Protein AF-A0A552EHQ7-F1 (afdb_monomer_lite)

Radius of gyration: 23.55 Å; chains: 1; bounding box: 53×45×60 Å

Foldseek 3Di:
DWDDPVQLLVLLVVLLVVQVPDQDPPDCPVVNVQSLLVSLPDGVVNVVVVPPFDDDDPPDGDDLPQDDRRFKGWDADPVVRDIDIGGSNCCSVCVVVCVVSSVPPPPPPPCPDPVNVVVVVVLVVVLVVCVVVPNDDPNSVVLSVVVVVVVVCLCVVVAPNCLVVVCCVPPADPVRPCVVVSSVLLVVLLVAPLVRDDPPPDPSSSRGD

Sequence (209 aa):
MPLSWNEIKNRAIAFQKEWEGETSEKAESQSFWNDFFHVFGISRRRVASFEQPIKKADNKQGFIDLLWKGTILVEYDLDSGNKWEFELNNFLDNVHLFDFIAGYEKRVYKDEDPVNIQAAELMGKLHDCLKEIGYMGHDLEVYLVRLLFCLFADDTGIFNKGIFWEYIDLHTKEDGSDLAMHIDAIFQVLNTPEEKRLKNLDENLTQFP

pLDDT: mean 71.54, std 20.4, range [30.77, 97.81]

Structure (mmCIF, N/CA/C/O backbone):
data_AF-A0A552EHQ7-F1
#
_entry.id   AF-A0A552EHQ7-F1
#
loop_
_atom_site.group_PDB
_atom_site.id
_atom_site.type_symbol
_atom_site.label_atom_id
_atom_site.label_alt_id
_atom_site.label_comp_id
_atom_site.label_asym_id
_atom_site.label_entity_id
_atom_site.label_seq_id
_atom_site.pdbx_PDB_ins_code
_atom_site.Cartn_x
_atom_site.Cartn_y
_atom_site.Cartn_z
_atom_site.occupancy
_atom_site.B_iso_or_equiv
_atom_site.auth_seq_id
_atom_site.auth_comp_id
_atom_site.auth_asym_id
_atom_site.auth_atom_id
_atom_site.pdbx_PDB_model_num
ATOM 1 N N . MET A 1 1 ? -19.227 8.794 3.667 1.00 43.62 1 MET A N 1
ATOM 2 C CA . MET A 1 1 ? -17.770 8.570 3.669 1.00 43.62 1 MET A CA 1
ATOM 3 C C . MET A 1 1 ? -17.332 8.343 5.104 1.00 43.62 1 MET A C 1
ATOM 5 O O . MET A 1 1 ? -17.930 8.979 5.971 1.00 43.62 1 MET A O 1
ATOM 9 N N . PRO A 1 2 ? -16.394 7.420 5.365 1.00 58.84 2 PRO A N 1
ATOM 10 C CA . PRO A 1 2 ? -15.739 7.337 6.670 1.00 58.84 2 PRO A CA 1
ATOM 11 C C . PRO A 1 2 ? -15.028 8.667 6.973 1.00 58.84 2 PRO A C 1
ATOM 13 O O . PRO A 1 2 ? -14.621 9.365 6.043 1.00 58.84 2 PRO A O 1
ATOM 16 N N . LEU A 1 3 ? -14.954 9.046 8.251 1.00 61.59 3 LEU A N 1
ATOM 17 C CA . LEU A 1 3 ? -14.251 10.262 8.670 1.00 61.59 3 LEU A CA 1
ATOM 18 C C . LEU A 1 3 ? -12.753 10.118 8.416 1.00 61.59 3 LEU A C 1
ATOM 20 O O . LEU A 1 3 ? -12.204 9.040 8.600 1.00 61.59 3 LEU A O 1
ATOM 24 N N . SER A 1 4 ? -12.080 11.201 8.047 1.00 73.06 4 SER A N 1
ATOM 25 C CA . SER A 1 4 ? -10.617 11.221 8.004 1.00 73.06 4 SER A CA 1
ATOM 26 C C . SER A 1 4 ? -10.018 11.158 9.415 1.00 73.06 4 SER A C 1
ATOM 28 O O . SER A 1 4 ? -10.627 11.601 10.393 1.00 73.06 4 SER A O 1
ATOM 30 N N . TRP A 1 5 ? -8.776 10.685 9.532 1.00 70.00 5 TRP A N 1
ATOM 31 C CA . TRP A 1 5 ? -8.077 10.644 10.821 1.00 70.00 5 TRP A CA 1
ATOM 32 C C . TRP A 1 5 ? -7.914 12.029 11.459 1.00 70.00 5 TRP A C 1
ATOM 34 O O . TRP A 1 5 ? -8.056 12.186 12.670 1.00 70.00 5 TRP A O 1
ATOM 44 N N . ASN A 1 6 ? -7.694 13.063 10.643 1.00 70.44 6 ASN A N 1
ATOM 45 C CA . ASN A 1 6 ? -7.639 14.443 11.122 1.00 70.44 6 ASN A CA 1
ATOM 46 C C . ASN A 1 6 ? -8.982 14.895 11.717 1.00 70.44 6 ASN A C 1
ATOM 48 O O . ASN A 1 6 ? -9.000 15.594 12.729 1.00 70.44 6 ASN A O 1
ATOM 52 N N . GLU A 1 7 ? -10.109 14.473 11.140 1.00 75.06 7 GLU A N 1
ATOM 53 C CA . GLU A 1 7 ? -11.433 14.744 11.707 1.00 75.06 7 GLU A CA 1
ATOM 54 C C . GLU A 1 7 ? -11.665 13.974 13.008 1.00 75.06 7 GLU A C 1
ATOM 56 O O . GLU A 1 7 ? -12.150 14.574 13.966 1.00 75.06 7 GLU A O 1
ATOM 61 N N . ILE A 1 8 ? -11.283 12.694 13.078 1.00 76.00 8 ILE A N 1
ATOM 62 C CA . ILE A 1 8 ? -11.375 11.883 14.305 1.00 76.00 8 ILE A CA 1
ATOM 63 C C . ILE A 1 8 ? -10.536 12.517 15.414 1.00 76.00 8 ILE A C 1
ATOM 65 O O . ILE A 1 8 ? -11.045 12.756 16.505 1.00 76.00 8 ILE A O 1
ATOM 69 N N . LYS A 1 9 ? -9.288 12.896 15.121 1.00 77.06 9 LYS A N 1
ATOM 70 C CA . LYS A 1 9 ? -8.390 13.561 16.070 1.00 77.06 9 LYS A CA 1
ATOM 71 C C . LYS A 1 9 ? -8.970 14.880 16.579 1.00 77.06 9 LYS A C 1
ATOM 73 O O . LYS A 1 9 ? -8.983 15.126 17.782 1.00 77.06 9 LYS A O 1
ATOM 78 N N . ASN A 1 10 ? -9.493 15.719 15.685 1.00 80.25 10 ASN A N 1
ATOM 79 C CA . ASN A 1 10 ? -10.109 16.990 16.070 1.00 80.25 10 ASN A CA 1
ATOM 80 C C . ASN A 1 10 ? -11.347 16.786 16.953 1.00 80.25 10 ASN A C 1
ATOM 82 O O . ASN A 1 10 ? -11.535 17.513 17.930 1.00 80.25 10 ASN A O 1
ATOM 86 N N . ARG A 1 11 ? -12.173 15.779 16.649 1.00 87.06 11 ARG A N 1
ATOM 87 C CA . ARG A 1 11 ? -13.339 15.431 17.470 1.00 87.06 11 ARG A CA 1
ATOM 88 C C . ARG A 1 11 ? -12.934 14.824 18.812 1.00 87.06 11 ARG A C 1
ATOM 90 O O . ARG A 1 11 ? -13.554 15.157 19.812 1.00 87.06 11 ARG A O 1
ATOM 97 N N . ALA A 1 12 ? -11.885 14.005 18.853 1.00 81.94 12 ALA A N 1
ATOM 98 C CA . ALA A 1 12 ? -11.348 13.426 20.082 1.00 81.94 12 ALA A CA 1
ATOM 99 C C . ALA A 1 12 ? -10.793 14.505 21.021 1.00 81.94 12 ALA A C 1
ATOM 101 O O . ALA A 1 12 ? -11.051 14.455 22.218 1.00 81.94 12 ALA A O 1
ATOM 102 N N . ILE A 1 13 ? -10.114 15.527 20.482 1.00 83.19 13 ILE A N 1
ATOM 103 C CA . ILE A 1 13 ? -9.669 16.697 21.257 1.00 83.19 13 ILE A CA 1
ATOM 104 C C . ILE A 1 13 ? -10.867 17.447 21.848 1.00 83.19 13 ILE A C 1
ATOM 106 O O . ILE A 1 13 ? -10.827 17.843 23.011 1.00 83.19 13 ILE A O 1
ATOM 110 N N . ALA A 1 14 ? -11.917 17.672 21.053 1.00 86.25 14 ALA A N 1
ATOM 111 C CA . ALA A 1 14 ? -13.121 18.355 21.522 1.00 86.25 14 ALA A CA 1
ATOM 112 C C . ALA A 1 14 ? -13.832 17.549 22.619 1.00 86.25 14 ALA A C 1
ATOM 114 O O . ALA A 1 14 ? -14.173 18.105 23.655 1.00 86.25 14 ALA A O 1
ATOM 115 N N . PHE A 1 15 ? -13.971 16.238 22.414 1.00 85.06 15 PHE A N 1
ATOM 116 C CA . PHE A 1 15 ? -14.524 15.308 23.391 1.00 85.06 15 PHE A CA 1
ATOM 117 C C . PHE A 1 15 ? -13.718 15.316 24.694 1.00 85.06 15 PHE A C 1
ATOM 119 O O . PHE A 1 15 ? -14.271 15.560 25.757 1.00 85.06 15 PHE A O 1
ATOM 126 N N . GLN A 1 16 ? -12.399 15.133 24.627 1.00 80.94 16 GLN A N 1
ATOM 127 C CA . GLN A 1 16 ? -11.556 15.121 25.820 1.00 80.94 16 GLN A CA 1
ATOM 128 C C . GLN A 1 16 ? -11.695 16.418 26.627 1.00 80.94 16 GLN A C 1
ATOM 130 O O . GLN A 1 16 ? -11.874 16.351 27.834 1.00 80.94 16 GLN A O 1
ATOM 135 N N . LYS A 1 17 ? -11.685 17.585 25.970 1.00 82.81 17 LYS A N 1
ATOM 136 C CA . LYS A 1 17 ? -11.842 18.884 26.645 1.00 82.81 17 LYS A CA 1
ATOM 137 C C . LYS A 1 17 ? -13.202 19.070 27.309 1.00 82.81 17 LYS A C 1
ATOM 139 O O . LYS A 1 17 ? -13.265 19.679 28.370 1.00 82.81 17 LYS A O 1
ATOM 144 N N . GLU A 1 18 ? -14.269 18.593 26.673 1.00 82.06 18 GLU A N 1
ATOM 145 C CA . GLU A 1 18 ? -15.624 18.685 27.225 1.00 82.06 18 GLU A CA 1
ATOM 146 C C . GLU A 1 18 ? -15.749 17.861 28.515 1.00 82.06 18 GLU A C 1
ATOM 148 O O . GLU A 1 18 ? -16.381 18.293 29.474 1.00 82.06 18 GLU A O 1
ATOM 153 N N . TRP A 1 19 ? -15.089 16.700 28.562 1.00 76.19 19 TRP A N 1
ATOM 154 C CA . TRP A 1 19 ? -15.267 15.714 29.629 1.00 76.19 19 TRP A CA 1
ATOM 155 C C . TRP A 1 19 ? -14.113 15.658 30.657 1.00 76.19 19 TRP A C 1
ATOM 157 O O . TRP A 1 19 ? -14.246 14.972 31.667 1.00 76.19 19 TRP A O 1
ATOM 167 N N . GLU A 1 20 ? -13.009 16.394 30.462 1.00 72.56 20 GLU A N 1
ATOM 168 C CA . GLU A 1 20 ? -11.798 16.407 31.320 1.00 72.56 20 GLU A CA 1
ATOM 169 C C . GLU A 1 20 ? -12.071 16.774 32.796 1.00 72.56 20 GLU A C 1
ATOM 171 O O . GLU A 1 20 ? -11.343 16.340 33.688 1.00 72.56 20 GLU A O 1
ATOM 176 N N . GLY A 1 21 ? -13.125 17.548 33.074 1.00 63.59 21 GLY A N 1
ATOM 177 C CA . GLY A 1 21 ? -13.500 17.982 34.428 1.00 63.59 21 GLY A CA 1
ATOM 178 C C . GLY A 1 21 ? -14.759 17.326 35.006 1.00 63.59 21 GLY A C 1
ATOM 179 O O . GLY A 1 21 ? -15.187 17.707 36.098 1.00 63.59 21 GLY A O 1
ATOM 180 N N . GLU A 1 22 ? -15.385 16.394 34.285 1.00 64.25 22 GLU A N 1
ATOM 181 C CA . GLU A 1 22 ? -16.668 15.814 34.684 1.00 64.25 22 GLU A CA 1
ATOM 182 C C . GLU A 1 22 ? -16.481 14.704 35.731 1.00 64.25 22 GLU A C 1
ATOM 184 O O . GLU A 1 22 ? -15.605 13.851 35.619 1.00 64.25 22 GLU A O 1
ATOM 189 N N . THR A 1 23 ? -17.317 14.705 36.772 1.00 57.34 23 THR A N 1
ATOM 190 C CA . THR A 1 23 ? -17.210 13.776 37.917 1.00 57.34 23 THR A CA 1
ATOM 191 C C . THR A 1 23 ? -18.524 13.050 38.232 1.00 57.34 23 THR A C 1
ATOM 193 O O . THR A 1 23 ? -18.576 12.221 39.143 1.00 57.34 23 THR A O 1
ATOM 196 N N . SER A 1 24 ? -19.603 13.337 37.496 1.00 53.44 24 SER A N 1
ATOM 197 C CA . SER A 1 24 ? -20.950 12.824 37.757 1.00 53.44 24 SER A CA 1
ATOM 198 C C . SER A 1 24 ? -21.229 11.475 37.080 1.00 53.44 24 SER A C 1
ATOM 200 O O . SER A 1 24 ? -21.338 11.370 35.862 1.00 53.44 24 SER A O 1
ATOM 202 N N . GLU A 1 25 ? -21.450 10.426 37.881 1.00 48.66 25 GLU A N 1
ATOM 203 C CA . GLU A 1 25 ? -21.666 9.043 37.413 1.00 48.66 25 GLU A CA 1
ATOM 204 C C . GLU A 1 25 ? -23.037 8.760 36.749 1.00 48.66 25 GLU A C 1
ATOM 206 O O . GLU A 1 25 ? -23.237 7.655 36.244 1.00 48.66 25 GLU A O 1
ATOM 211 N N . LYS A 1 26 ? -24.026 9.675 36.762 1.00 45.22 26 LYS A N 1
ATOM 212 C CA . LYS A 1 26 ? -25.418 9.298 36.397 1.00 45.22 26 LYS A CA 1
ATOM 213 C C . L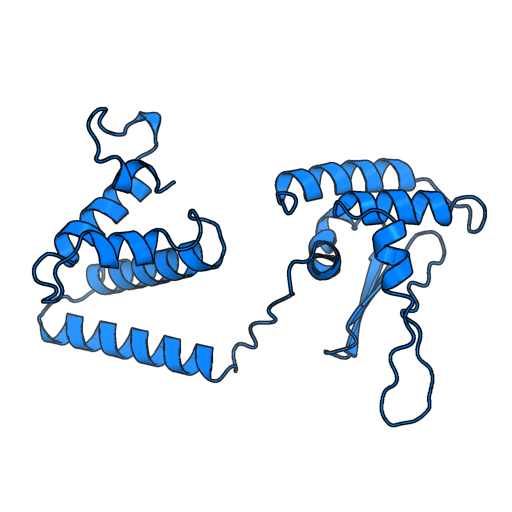YS A 1 26 ? -26.201 10.205 35.452 1.00 45.22 26 LYS A C 1
ATOM 215 O O . LYS A 1 26 ? -27.076 9.684 34.764 1.00 45.22 26 LYS A O 1
ATOM 220 N N . ALA A 1 27 ? -25.951 11.511 35.405 1.00 38.88 27 ALA A N 1
ATOM 221 C CA . ALA A 1 27 ? -26.837 12.422 34.666 1.00 38.88 27 ALA A CA 1
ATOM 222 C C . ALA A 1 27 ? -26.529 12.487 33.160 1.00 38.88 27 ALA A C 1
ATOM 224 O O . ALA A 1 27 ? -27.443 12.624 32.353 1.00 38.88 27 ALA A O 1
ATOM 225 N N . GLU A 1 28 ? -25.267 12.291 32.782 1.00 51.78 28 GLU A N 1
ATOM 226 C CA . GLU A 1 28 ? -24.775 12.630 31.444 1.00 51.78 28 GLU A CA 1
ATOM 227 C C . GLU A 1 28 ? -24.300 11.424 30.623 1.00 51.78 28 GLU A C 1
ATOM 229 O O . GLU A 1 28 ? -23.786 11.583 29.522 1.00 51.78 28 GLU A O 1
ATOM 234 N N . SER A 1 29 ? -24.524 10.194 31.104 1.00 57.06 29 SER A N 1
ATOM 235 C CA . SER A 1 29 ? -24.090 8.971 30.402 1.00 57.06 29 SER A CA 1
ATOM 236 C C . SER A 1 29 ? -24.587 8.920 28.956 1.00 57.06 29 SER A C 1
ATOM 238 O O . SER A 1 29 ? -23.875 8.486 28.058 1.00 57.06 29 SER A O 1
ATOM 240 N N . GLN A 1 30 ? -25.799 9.411 28.701 1.00 57.09 30 GLN A N 1
ATOM 241 C CA . GLN A 1 30 ? -26.368 9.423 27.363 1.00 57.09 30 GLN A CA 1
ATOM 242 C C . GLN A 1 30 ? -25.704 10.457 26.442 1.00 57.09 30 GLN A C 1
ATOM 244 O O . GLN A 1 30 ? -25.477 10.149 25.273 1.00 57.09 30 GLN A O 1
ATOM 249 N N . SER A 1 31 ? -25.403 11.648 26.961 1.00 69.69 31 SER A N 1
ATOM 250 C CA . SER A 1 31 ? -24.700 12.724 26.254 1.00 69.69 31 SER A CA 1
ATOM 251 C C . SER A 1 31 ? -23.254 12.322 25.976 1.00 69.69 31 SER A C 1
ATOM 253 O O . SER A 1 31 ? -22.830 12.353 24.828 1.00 69.69 31 SER A O 1
ATOM 255 N N . PHE A 1 32 ? -22.568 11.777 26.982 1.00 69.44 32 PHE A N 1
ATOM 256 C CA . PHE A 1 32 ? -21.224 11.217 26.861 1.00 69.44 32 PHE A CA 1
ATOM 257 C C . PHE A 1 32 ? -21.140 10.191 25.739 1.00 69.44 32 PHE A C 1
ATOM 259 O O . PHE A 1 32 ? -20.306 10.313 24.849 1.00 69.44 32 PHE A O 1
ATOM 266 N N . TRP A 1 33 ? -22.037 9.199 25.734 1.00 63.50 33 TRP A N 1
ATOM 267 C CA . TRP A 1 33 ? -22.042 8.187 24.681 1.00 63.50 33 TRP A CA 1
ATOM 268 C C . TRP A 1 33 ? -22.350 8.793 23.313 1.00 63.50 33 TRP A C 1
ATOM 270 O O . TRP A 1 33 ? -21.726 8.405 22.330 1.00 63.50 33 TRP A O 1
ATOM 280 N N . ASN A 1 34 ? -23.272 9.757 23.225 1.00 70.50 34 ASN A N 1
ATOM 281 C CA . ASN A 1 34 ? -23.528 10.456 21.965 1.00 70.50 34 ASN A CA 1
ATOM 282 C C . ASN A 1 34 ? -22.264 11.145 21.443 1.00 70.50 34 ASN A C 1
ATOM 284 O O . ASN A 1 34 ? -21.935 10.976 20.270 1.00 70.50 34 ASN A O 1
ATOM 288 N N . ASP A 1 35 ? -21.557 11.870 22.305 1.00 74.62 35 ASP A N 1
ATOM 289 C CA . ASP A 1 35 ? -20.377 12.646 21.935 1.00 74.62 35 ASP A CA 1
ATOM 290 C C . ASP A 1 35 ? -19.180 11.743 21.634 1.00 74.62 35 ASP A C 1
ATOM 292 O O . ASP A 1 35 ? -18.469 11.965 20.655 1.00 74.62 35 ASP A O 1
ATOM 296 N N . PHE A 1 36 ? -19.023 10.660 22.394 1.00 77.62 36 PHE A N 1
ATOM 297 C CA . PHE A 1 36 ? -18.026 9.625 22.151 1.00 77.62 36 PHE A CA 1
ATOM 298 C C . PHE A 1 36 ? -18.232 8.967 20.784 1.00 77.62 36 PHE A C 1
ATOM 300 O O . PHE A 1 36 ? -17.323 8.935 19.962 1.00 77.62 36 PHE A O 1
ATOM 307 N N . PHE A 1 37 ? -19.443 8.496 20.470 1.00 72.50 37 PHE A N 1
ATOM 308 C CA . PHE A 1 37 ? -19.719 7.914 19.151 1.00 72.50 37 PHE A CA 1
ATOM 309 C C . PHE A 1 37 ? -19.659 8.953 18.029 1.00 72.50 37 PHE A C 1
ATOM 311 O O . PHE A 1 37 ? -19.301 8.627 16.892 1.00 72.50 37 PHE A O 1
ATOM 318 N N . HIS A 1 38 ? -19.941 10.218 18.344 1.00 79.81 38 HIS A N 1
ATOM 319 C CA . HIS A 1 38 ? -19.772 11.321 17.414 1.00 79.81 38 HIS A CA 1
ATOM 320 C C . HIS A 1 38 ? -18.299 11.544 17.033 1.00 79.81 38 HIS A C 1
ATOM 322 O O . HIS A 1 38 ? -18.052 11.927 15.882 1.00 79.81 38 HIS A O 1
ATOM 328 N N . VAL A 1 39 ? -17.327 11.222 17.904 1.00 80.38 39 VAL A N 1
ATOM 329 C CA . VAL A 1 39 ? -15.889 11.198 17.549 1.00 80.38 39 VAL A CA 1
ATOM 330 C C . VAL A 1 39 ? -15.649 10.349 16.304 1.00 80.38 39 VAL A C 1
ATOM 332 O O . VAL A 1 39 ? -14.964 10.782 15.381 1.00 80.38 39 VAL A O 1
ATOM 335 N N . PHE A 1 40 ? -16.315 9.200 16.230 1.00 76.38 40 PHE A N 1
ATOM 336 C CA . PHE A 1 40 ? -16.186 8.225 15.147 1.00 76.38 40 PHE A CA 1
ATOM 337 C C . PHE A 1 40 ? -17.227 8.403 14.029 1.00 76.38 40 PHE A C 1
ATOM 339 O O . PHE A 1 40 ? -17.306 7.592 13.109 1.00 76.38 40 PHE A O 1
ATOM 346 N N . GLY A 1 41 ? -18.043 9.462 14.079 1.00 71.50 41 GLY A N 1
ATOM 347 C CA . GLY A 1 41 ? -19.047 9.750 13.048 1.00 71.50 41 GLY A CA 1
ATOM 348 C C . GLY A 1 41 ? -20.267 8.831 13.092 1.00 71.50 41 GLY A C 1
ATOM 349 O O . GLY A 1 41 ? -20.971 8.679 12.091 1.00 71.50 41 GLY A O 1
ATOM 350 N N . ILE A 1 42 ? -20.536 8.218 14.244 1.00 66.62 42 ILE A N 1
ATOM 351 C CA . ILE A 1 42 ? -21.627 7.264 14.423 1.00 66.62 42 ILE A CA 1
ATOM 352 C C . ILE A 1 42 ? -22.743 7.914 15.222 1.00 66.62 42 ILE A C 1
ATOM 354 O O . ILE A 1 42 ? -22.540 8.469 16.296 1.00 66.62 42 ILE A O 1
ATOM 358 N N . SER A 1 43 ? -23.968 7.804 14.708 1.00 59.31 43 SER A N 1
ATOM 359 C CA . SER A 1 43 ? -25.150 8.177 15.484 1.00 59.31 43 SER A CA 1
ATOM 360 C C . SER A 1 43 ? -25.525 7.064 16.461 1.00 59.31 43 SER A C 1
ATOM 362 O O . SER A 1 43 ? -25.516 5.883 16.104 1.00 59.31 43 SER A O 1
ATOM 364 N N . ARG A 1 44 ? -25.982 7.428 17.662 1.00 53.62 44 ARG A N 1
ATOM 365 C CA . ARG A 1 44 ? -26.446 6.472 18.680 1.00 53.62 44 ARG A CA 1
ATOM 366 C C . ARG A 1 44 ? -27.538 5.509 18.192 1.00 53.62 44 ARG A C 1
ATOM 368 O O . ARG A 1 44 ? -27.614 4.382 18.667 1.00 53.62 44 ARG A O 1
ATOM 375 N N . ARG A 1 45 ? -28.349 5.891 17.196 1.00 49.97 45 ARG A N 1
ATOM 376 C CA . ARG A 1 45 ? -29.343 4.988 16.579 1.00 49.97 45 ARG A CA 1
ATOM 377 C C . ARG A 1 45 ? -28.705 3.800 15.851 1.00 49.97 45 ARG A C 1
ATOM 379 O O . ARG A 1 45 ? -29.305 2.736 15.823 1.00 49.97 45 ARG A O 1
ATOM 386 N N . ARG A 1 46 ? -27.500 3.976 15.293 1.00 44.84 46 ARG A N 1
ATOM 387 C CA . ARG A 1 46 ? -26.700 2.898 14.685 1.00 44.84 46 ARG A CA 1
ATOM 388 C C . ARG A 1 46 ? -26.005 2.044 15.757 1.00 44.84 46 ARG A C 1
ATOM 390 O O . ARG A 1 46 ? -25.803 0.860 15.528 1.00 44.84 46 ARG A O 1
ATOM 397 N N . VAL A 1 47 ? -25.718 2.611 16.932 1.00 42.25 47 VAL A N 1
ATOM 398 C CA . VAL A 1 47 ? -25.171 1.887 18.098 1.00 42.25 47 VAL A CA 1
ATOM 399 C C . VAL A 1 47 ? -26.217 0.993 18.763 1.00 42.25 47 VAL A C 1
ATOM 401 O O . VAL A 1 47 ? -25.934 -0.162 19.050 1.00 42.25 47 VAL A O 1
ATOM 404 N N . ALA A 1 48 ? -27.455 1.473 18.910 1.00 37.69 48 ALA A N 1
ATOM 405 C CA . ALA A 1 48 ? -28.560 0.690 19.472 1.00 37.69 48 ALA A CA 1
ATOM 406 C C . ALA A 1 48 ? -28.870 -0.594 18.669 1.00 37.69 48 ALA A C 1
ATOM 408 O O . ALA A 1 48 ? -29.388 -1.558 19.218 1.00 37.69 48 ALA A O 1
ATOM 409 N N . SER A 1 49 ? -28.525 -0.647 17.376 1.00 33.44 49 SER A N 1
ATOM 410 C CA . SER A 1 49 ? -28.613 -1.875 16.567 1.00 33.44 49 SER A CA 1
ATOM 411 C C . SER A 1 49 ? -27.499 -2.901 16.837 1.00 33.44 49 SER A C 1
ATOM 413 O O . SER A 1 49 ? -27.677 -4.062 16.474 1.00 33.44 49 SER A O 1
ATOM 415 N N . PHE A 1 50 ? -26.393 -2.512 17.485 1.00 34.94 50 PHE A N 1
ATOM 416 C CA . PHE A 1 50 ? -25.358 -3.436 17.976 1.00 34.94 50 PHE A CA 1
ATOM 417 C C . PHE A 1 50 ? -25.705 -4.042 19.346 1.00 34.94 50 PHE A C 1
ATOM 419 O O . PHE A 1 50 ? -25.086 -5.024 19.742 1.00 34.94 50 PHE A O 1
ATOM 426 N N . GLU A 1 51 ? -26.756 -3.561 20.024 1.00 33.72 51 GLU A N 1
ATOM 427 C CA . GLU A 1 51 ? -27.368 -4.219 21.195 1.00 33.72 51 GLU A CA 1
ATOM 428 C C . GLU A 1 51 ? -28.202 -5.463 20.795 1.00 33.72 51 GLU A C 1
ATOM 430 O O . GLU A 1 51 ? -29.196 -5.815 21.431 1.00 33.72 51 GLU A O 1
ATOM 435 N N . GLN A 1 52 ? -27.831 -6.142 19.705 1.00 30.84 52 GLN A N 1
ATOM 436 C CA . GLN A 1 52 ? -28.399 -7.433 19.328 1.00 30.84 52 GLN A CA 1
ATOM 437 C C . GLN A 1 52 ? -27.682 -8.538 20.120 1.00 30.84 52 GLN A C 1
ATOM 439 O O . GLN A 1 52 ? -26.455 -8.633 20.065 1.00 30.84 52 GLN A O 1
ATOM 444 N N . PRO A 1 53 ? -28.413 -9.404 20.843 1.00 31.97 53 PRO A N 1
ATOM 445 C CA . PRO A 1 53 ? -27.807 -10.472 21.624 1.00 31.97 53 PRO A CA 1
ATOM 446 C C . PRO A 1 53 ? -27.120 -11.479 20.694 1.00 31.97 53 PRO A C 1
ATOM 448 O O . PRO A 1 53 ? -27.775 -12.260 20.001 1.00 31.97 53 PRO A O 1
ATOM 451 N N . ILE A 1 54 ? -25.787 -11.487 20.693 1.00 33.44 54 ILE A N 1
ATOM 452 C CA . ILE A 1 54 ? -24.995 -12.476 19.962 1.00 33.44 54 ILE A CA 1
ATOM 453 C C . ILE A 1 54 ? -25.117 -13.811 20.707 1.00 33.44 54 ILE A C 1
ATOM 455 O O . ILE A 1 54 ? -24.561 -13.997 21.789 1.00 33.44 54 ILE A O 1
ATOM 459 N N . LYS A 1 55 ? -25.852 -14.772 20.138 1.00 33.50 55 LYS A N 1
ATOM 460 C CA . LYS A 1 55 ? -25.850 -16.157 20.629 1.00 33.50 55 LYS A CA 1
ATOM 461 C C . LYS A 1 55 ? -24.533 -16.832 20.233 1.00 33.50 55 LYS A C 1
ATOM 463 O O . LYS A 1 55 ? -24.337 -17.140 19.061 1.00 33.50 55 LYS A O 1
ATOM 468 N N . LYS A 1 56 ? -23.661 -17.113 21.207 1.00 38.38 56 LYS A N 1
ATOM 469 C CA . LYS A 1 56 ? -22.535 -18.058 21.069 1.00 38.38 56 LYS A CA 1
ATOM 470 C C . LYS A 1 56 ? -22.762 -19.313 21.925 1.00 38.38 56 LYS A C 1
ATOM 472 O O . LYS A 1 56 ? -23.564 -19.326 22.857 1.00 38.38 56 LYS A O 1
ATOM 477 N N . ALA A 1 57 ? -22.068 -20.380 21.541 1.00 40.09 57 ALA A N 1
ATOM 478 C CA . ALA A 1 57 ? -22.387 -21.790 21.768 1.00 40.09 57 ALA A CA 1
ATOM 479 C C . ALA A 1 57 ? -22.284 -22.345 23.211 1.00 40.09 57 ALA A C 1
ATOM 481 O O . ALA A 1 57 ? -22.415 -23.553 23.374 1.00 40.09 57 ALA A O 1
ATOM 482 N N . ASP A 1 58 ? -22.101 -21.519 24.248 1.00 39.62 58 ASP A N 1
ATOM 483 C CA . ASP A 1 58 ? -21.950 -21.987 25.647 1.00 39.62 58 ASP A CA 1
ATOM 484 C C . ASP A 1 58 ? -22.939 -21.344 26.644 1.00 39.62 58 ASP A C 1
ATOM 486 O O . ASP A 1 58 ? -22.732 -21.327 27.852 1.00 39.62 58 ASP A O 1
ATOM 490 N N . ASN A 1 59 ? -24.053 -20.794 26.154 1.00 40.72 59 ASN A N 1
ATOM 491 C CA . ASN A 1 59 ? -25.206 -20.374 26.970 1.00 40.72 59 ASN A CA 1
ATOM 492 C C . ASN A 1 59 ? -24.919 -19.414 28.156 1.00 40.72 59 ASN A C 1
ATOM 494 O O . ASN A 1 59 ? -25.784 -19.216 29.010 1.00 40.72 59 ASN A O 1
ATOM 498 N N . LYS A 1 60 ? -23.742 -18.778 28.206 1.00 35.22 60 LYS A N 1
ATOM 499 C CA . LYS A 1 60 ? -23.417 -17.678 29.118 1.00 35.22 60 LYS A CA 1
ATOM 500 C C . LYS A 1 60 ? -23.512 -16.365 28.354 1.00 35.22 60 LYS A C 1
ATOM 502 O O . LYS A 1 60 ? -22.852 -16.173 27.337 1.00 35.22 60 LYS A O 1
ATOM 507 N N . GLN A 1 61 ? -24.392 -15.493 28.834 1.00 30.77 61 GLN A N 1
ATOM 508 C CA . GLN A 1 61 ? -24.598 -14.154 28.293 1.00 30.77 61 GLN A CA 1
ATOM 509 C C . GLN A 1 61 ? -23.399 -13.275 28.661 1.00 30.77 61 GLN A C 1
ATOM 511 O O . GLN A 1 61 ? -23.029 -13.209 29.831 1.00 30.77 61 GLN A O 1
ATOM 516 N N . GLY A 1 62 ? -22.807 -12.616 27.669 1.00 31.97 62 GLY A N 1
ATOM 517 C CA . GLY A 1 62 ? -21.833 -11.547 27.869 1.00 31.97 62 GLY A CA 1
ATOM 518 C C . GLY A 1 62 ? -22.355 -10.264 27.234 1.00 31.97 62 GLY A C 1
ATOM 519 O O . GLY A 1 62 ? -22.892 -10.302 26.127 1.00 31.97 62 GLY A O 1
ATOM 520 N N . PHE A 1 63 ? -22.218 -9.152 27.950 1.00 35.56 63 PHE A N 1
ATOM 521 C CA . PHE A 1 63 ? -22.414 -7.803 27.426 1.00 35.56 63 PHE A CA 1
ATOM 522 C C . PHE A 1 63 ? -21.062 -7.253 26.949 1.00 35.56 63 PHE A C 1
ATOM 524 O O . PHE A 1 63 ? -20.015 -7.679 27.439 1.00 35.56 63 PHE A O 1
ATOM 531 N N . ILE A 1 64 ? -21.076 -6.286 26.028 1.00 36.31 64 ILE A N 1
ATOM 532 C CA . ILE A 1 64 ? -19.960 -5.341 25.910 1.00 36.31 64 ILE A CA 1
ATOM 533 C C . ILE A 1 64 ? -20.070 -4.439 27.145 1.00 36.31 64 ILE A C 1
ATOM 535 O O . ILE A 1 64 ? -20.841 -3.481 27.150 1.00 36.31 64 ILE A O 1
ATOM 539 N N . ASP A 1 65 ? -19.376 -4.801 28.222 1.00 35.97 65 ASP A N 1
ATOM 540 C CA . ASP A 1 65 ? -19.296 -3.980 29.431 1.00 35.97 65 ASP A CA 1
ATOM 541 C C . ASP A 1 65 ? -18.304 -2.835 29.183 1.00 35.97 65 ASP A C 1
ATOM 543 O O . ASP A 1 65 ? -17.124 -2.905 29.521 1.00 35.97 65 ASP A O 1
ATOM 547 N N . LEU A 1 66 ? -18.789 -1.751 28.578 1.00 41.88 66 LEU A N 1
ATOM 548 C CA . LEU A 1 66 ? -18.129 -0.449 28.654 1.00 41.88 66 LEU A CA 1
ATOM 549 C C . LEU A 1 66 ? -18.429 0.146 30.041 1.00 41.88 66 LEU A C 1
ATOM 551 O O . LEU A 1 66 ? -19.348 0.947 30.211 1.00 41.88 66 LEU A O 1
ATOM 555 N N . LEU A 1 67 ? -17.707 -0.320 31.061 1.00 35.81 67 LEU A N 1
ATOM 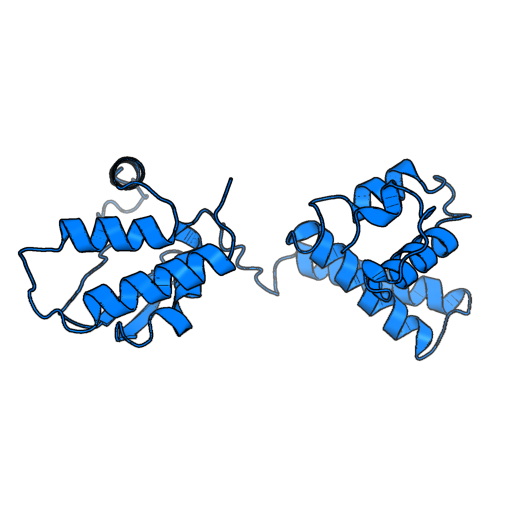556 C CA . LEU A 1 67 ? -17.895 0.110 32.447 1.00 35.81 67 LEU A CA 1
ATOM 557 C C . LEU A 1 67 ? -17.007 1.329 32.753 1.00 35.81 67 LEU A C 1
ATOM 559 O O . LEU A 1 67 ? -15.796 1.270 32.553 1.00 35.81 67 LEU A O 1
ATOM 563 N N . TRP A 1 68 ? -17.589 2.413 33.286 1.00 47.44 68 TRP A N 1
ATOM 564 C CA . TRP A 1 68 ? -16.844 3.589 33.768 1.00 47.44 68 TRP A CA 1
ATOM 565 C C . TRP A 1 68 ? -17.040 3.832 35.268 1.00 47.44 68 TRP A C 1
ATOM 567 O O . TRP A 1 68 ? -18.169 3.833 35.758 1.00 47.44 68 TRP A O 1
ATOM 577 N N . LYS A 1 69 ? -15.928 4.115 35.965 1.00 39.19 69 LYS A N 1
ATOM 578 C CA . LYS A 1 69 ? -15.862 4.894 37.214 1.00 39.19 69 LYS A CA 1
ATOM 579 C C . LYS A 1 69 ? -15.103 6.191 36.917 1.00 39.19 69 LYS A C 1
ATOM 581 O O . LYS A 1 69 ? -13.877 6.192 36.911 1.00 39.19 69 LYS A O 1
ATOM 586 N N . GLY A 1 70 ? -15.843 7.257 36.624 1.00 47.41 70 GLY A N 1
ATOM 587 C CA . GLY A 1 70 ? -15.463 8.674 36.745 1.00 47.41 70 GLY A CA 1
ATOM 588 C C . GLY A 1 70 ? -14.253 9.247 35.988 1.00 47.41 70 GLY A C 1
ATOM 589 O O . GLY A 1 70 ? -14.162 10.466 35.919 1.00 47.41 70 GLY A O 1
ATOM 590 N N . THR A 1 71 ? -13.301 8.463 35.468 1.00 51.69 71 THR A N 1
ATOM 591 C CA . THR A 1 71 ? -12.080 9.014 34.828 1.00 51.69 71 THR A CA 1
ATOM 592 C C . THR A 1 71 ? -11.369 8.037 33.878 1.00 51.69 71 THR A C 1
ATOM 594 O O . THR A 1 71 ? -10.437 8.441 33.194 1.00 51.69 71 THR A O 1
ATOM 597 N N . ILE A 1 72 ? -11.762 6.758 33.806 1.00 50.38 72 ILE A N 1
ATOM 598 C CA . ILE A 1 72 ? -10.905 5.689 33.257 1.00 50.38 72 ILE A CA 1
ATOM 599 C C . ILE A 1 72 ? -11.579 4.895 32.137 1.00 50.38 72 ILE A C 1
ATOM 601 O O . ILE A 1 72 ? -12.443 4.066 32.412 1.00 50.38 72 ILE A O 1
ATOM 605 N N . LEU A 1 73 ? -11.214 5.127 30.874 1.00 59.69 73 LEU A N 1
ATOM 606 C CA . LEU A 1 73 ? -11.734 4.379 29.723 1.00 59.69 73 LEU A CA 1
ATOM 607 C C . LEU A 1 73 ? -11.179 2.955 29.705 1.00 59.69 73 LEU A C 1
ATOM 609 O O . LEU A 1 73 ? -9.975 2.751 29.855 1.00 59.69 73 LEU A O 1
ATOM 613 N N . VAL A 1 74 ? -12.075 1.987 29.502 1.00 54.59 74 VAL A N 1
ATOM 614 C CA . VAL A 1 74 ? -11.745 0.565 29.420 1.00 54.59 74 VAL A CA 1
ATOM 615 C C . VAL A 1 74 ? -12.146 0.034 28.051 1.00 54.59 74 VAL A C 1
ATOM 617 O O . VAL A 1 74 ? -13.308 0.143 27.660 1.00 54.59 74 VAL A O 1
ATOM 620 N N . GLU A 1 75 ? -11.193 -0.560 27.343 1.00 63.69 75 GLU A N 1
ATOM 621 C CA . GLU A 1 75 ? -11.436 -1.335 26.127 1.00 63.69 75 GLU A CA 1
ATOM 622 C C . GLU A 1 75 ? -11.158 -2.809 26.424 1.00 63.69 75 GLU A C 1
ATOM 624 O O . GLU A 1 75 ? -10.189 -3.147 27.112 1.00 63.69 75 GLU A O 1
ATOM 629 N N . TYR A 1 76 ? -12.061 -3.678 25.972 1.00 51.69 76 TYR A N 1
ATOM 630 C CA . TYR A 1 76 ? -11.900 -5.119 26.078 1.00 51.69 76 TYR A CA 1
ATOM 631 C C . TYR A 1 76 ? -12.056 -5.746 24.701 1.00 51.69 76 TYR A C 1
ATOM 633 O O . TYR A 1 76 ? -13.156 -5.784 24.143 1.00 51.69 76 TYR A O 1
ATOM 641 N N . ASP A 1 77 ? -10.953 -6.276 24.195 1.00 57.12 77 ASP A N 1
ATOM 642 C CA . ASP A 1 77 ? -10.909 -6.964 22.920 1.00 57.12 77 ASP A CA 1
ATOM 643 C C . ASP A 1 77 ? -11.394 -8.407 23.117 1.00 57.12 77 ASP A C 1
ATOM 645 O O . ASP A 1 77 ? -10.721 -9.246 23.722 1.00 57.12 77 ASP A O 1
ATOM 649 N N . LEU A 1 78 ? -12.590 -8.701 22.605 1.00 49.59 78 LEU A N 1
ATOM 650 C CA . LEU A 1 78 ? -13.224 -10.019 22.710 1.00 49.59 78 LEU A CA 1
ATOM 651 C C . LEU A 1 78 ? -12.518 -11.105 21.881 1.00 49.59 78 LEU A C 1
ATOM 653 O O . LEU A 1 78 ? -12.743 -12.290 22.139 1.00 49.59 78 LEU A O 1
ATOM 657 N N . ASP A 1 79 ? -11.695 -10.723 20.904 1.00 46.81 79 ASP A N 1
ATOM 658 C CA . ASP A 1 79 ? -11.004 -11.645 20.004 1.00 46.81 79 ASP A CA 1
ATOM 659 C C . ASP A 1 79 ? -9.601 -11.987 20.516 1.00 46.81 79 ASP A C 1
ATOM 661 O O . ASP A 1 79 ? -9.174 -13.142 20.426 1.00 46.81 79 ASP A O 1
ATOM 665 N N . SER A 1 80 ? -8.885 -11.010 21.082 1.00 49.22 80 SER A N 1
ATOM 666 C CA . SER A 1 80 ? -7.545 -11.220 21.653 1.00 49.22 80 SER A CA 1
ATOM 667 C C . SER A 1 80 ? -7.533 -11.437 23.172 1.00 49.22 80 SER A C 1
ATOM 669 O O . SER A 1 80 ? -6.540 -11.923 23.712 1.00 49.22 80 SER A O 1
ATOM 671 N N . GLY A 1 81 ? -8.626 -11.117 23.869 1.00 57.50 81 GLY A N 1
ATOM 672 C CA . GLY A 1 81 ? -8.735 -11.188 25.329 1.00 57.50 81 GLY A CA 1
ATOM 673 C C . GLY A 1 81 ? -7.992 -10.068 26.064 1.00 57.50 81 GLY A C 1
ATOM 674 O O . GLY A 1 81 ? -7.879 -10.114 27.293 1.00 57.50 81 GLY A O 1
ATOM 675 N N . ASN A 1 82 ? -7.471 -9.080 25.332 1.00 57.44 82 ASN A N 1
ATOM 676 C CA . ASN A 1 82 ? -6.731 -7.959 25.894 1.00 57.44 82 ASN A CA 1
ATOM 677 C C . ASN A 1 82 ? -7.668 -6.954 26.566 1.00 57.44 82 ASN A C 1
ATOM 679 O O . ASN A 1 82 ? -8.773 -6.694 26.096 1.00 57.44 82 ASN A O 1
ATOM 683 N N . LYS A 1 83 ? -7.192 -6.360 27.663 1.00 65.06 83 LYS A N 1
ATOM 684 C CA . LYS A 1 83 ? -7.881 -5.286 28.376 1.00 65.06 83 LYS A CA 1
ATOM 685 C C . LYS A 1 83 ? -6.972 -4.065 28.445 1.00 65.06 83 LYS A C 1
ATOM 687 O O . LYS A 1 83 ? -5.868 -4.160 28.980 1.00 65.06 83 LYS A O 1
ATOM 692 N N . TRP A 1 84 ? -7.468 -2.932 27.972 1.00 66.75 84 TRP A N 1
ATOM 693 C CA . TRP A 1 84 ? -6.796 -1.640 28.059 1.00 66.75 84 TRP A CA 1
ATOM 694 C C . TRP A 1 84 ? -7.562 -0.737 29.010 1.00 66.75 84 TRP A C 1
ATOM 696 O O . TRP A 1 84 ? -8.789 -0.715 28.990 1.00 66.75 84 TRP A O 1
ATOM 706 N N . GLU A 1 85 ? -6.842 -0.017 29.862 1.00 71.75 85 GLU A N 1
ATOM 707 C CA . GLU A 1 85 ? -7.420 0.860 30.874 1.00 71.75 85 GLU A CA 1
ATOM 708 C C . GLU A 1 85 ? -6.573 2.132 30.973 1.00 71.75 85 GLU A C 1
ATOM 710 O O . GLU A 1 85 ? -5.372 2.048 31.232 1.00 71.75 85 GLU A O 1
ATOM 715 N N . PHE A 1 86 ? -7.166 3.301 30.718 1.00 73.75 86 PHE A N 1
ATOM 716 C CA . PHE A 1 86 ? -6.434 4.571 30.709 1.00 73.75 86 PHE A CA 1
ATOM 717 C C . PHE A 1 86 ? -7.315 5.765 31.106 1.00 73.75 86 PHE A C 1
ATOM 719 O O . PHE A 1 86 ? -8.528 5.757 30.908 1.00 73.75 86 PHE A O 1
ATOM 726 N N . GLU A 1 87 ? -6.708 6.810 31.676 1.00 76.69 87 GLU A N 1
ATOM 727 C CA . GLU A 1 87 ? -7.420 8.042 32.047 1.00 76.69 87 GLU A CA 1
ATOM 728 C C . GLU A 1 87 ? -7.932 8.805 30.820 1.00 76.69 87 GLU A C 1
ATOM 730 O O . GLU A 1 87 ? -7.258 8.848 29.794 1.00 76.69 87 GLU A O 1
ATOM 735 N N . LEU A 1 88 ? -9.077 9.481 30.932 1.00 73.25 88 LEU A N 1
ATOM 736 C CA . LEU A 1 88 ? -9.668 10.267 29.842 1.00 73.25 88 LEU A CA 1
ATOM 737 C C . LEU A 1 88 ? -8.694 11.296 29.244 1.00 73.25 88 LEU A C 1
ATOM 739 O O . LEU A 1 88 ? -8.715 11.542 28.042 1.00 73.25 88 LEU A O 1
ATOM 743 N N . ASN A 1 89 ? -7.790 11.844 30.056 1.00 75.94 89 ASN A N 1
ATOM 744 C CA . ASN A 1 89 ? -6.769 12.788 29.596 1.00 75.94 89 ASN A CA 1
ATOM 745 C C . ASN A 1 89 ? -5.763 12.167 28.612 1.00 75.94 89 ASN A C 1
ATOM 747 O O . ASN A 1 89 ? -5.117 12.884 27.8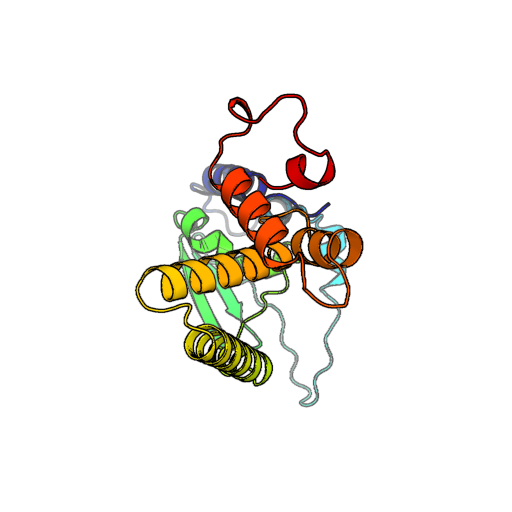51 1.00 75.94 89 ASN A O 1
ATOM 751 N N . ASN A 1 90 ? -5.677 10.838 28.582 1.00 76.94 90 ASN A N 1
ATOM 752 C CA . ASN A 1 90 ? -4.877 10.074 27.633 1.00 76.94 90 ASN A CA 1
ATOM 753 C C . ASN A 1 90 ? -5.723 9.557 26.457 1.00 76.94 90 ASN A C 1
ATOM 755 O O . ASN A 1 90 ? -5.240 8.747 25.666 1.00 76.94 90 ASN A O 1
ATOM 759 N N . PHE A 1 91 ? -6.986 9.977 26.320 1.00 77.62 91 PHE A N 1
ATOM 760 C CA . PHE A 1 91 ? -7.857 9.515 25.241 1.00 77.62 91 PHE A CA 1
ATOM 761 C C . PHE A 1 91 ? -7.301 9.845 23.865 1.00 77.62 91 PHE A C 1
ATOM 763 O O . PHE A 1 91 ? -7.334 8.985 22.993 1.00 77.62 91 PHE A O 1
ATOM 770 N N . LEU A 1 92 ? -6.722 11.032 23.674 1.00 75.62 92 LEU A N 1
ATOM 771 C CA . LEU A 1 92 ? -6.122 11.389 22.392 1.00 75.62 92 LEU A CA 1
ATOM 772 C C . LEU A 1 92 ? -4.995 10.434 21.969 1.00 75.62 92 LEU A C 1
ATOM 774 O O . LEU A 1 92 ? -4.911 10.077 20.795 1.00 75.62 92 LEU A O 1
ATOM 778 N N . ASP A 1 93 ? -4.164 9.996 22.915 1.00 76.56 93 ASP A N 1
ATOM 779 C CA . ASP A 1 93 ? -3.057 9.071 22.645 1.00 76.56 93 ASP A CA 1
ATOM 780 C C . ASP A 1 93 ? -3.564 7.645 22.370 1.00 76.56 93 ASP A C 1
ATOM 782 O O . ASP A 1 93 ? -2.966 6.888 21.604 1.00 76.56 93 ASP A O 1
ATOM 786 N N . ASN A 1 94 ? -4.714 7.293 22.948 1.00 75.94 94 ASN A N 1
ATOM 787 C CA . ASN A 1 94 ? -5.301 5.954 22.904 1.00 75.94 94 ASN A CA 1
ATOM 788 C C . ASN A 1 94 ? -6.513 5.832 21.967 1.00 75.94 94 ASN A C 1
ATOM 790 O O . ASN A 1 94 ? -7.135 4.773 21.905 1.00 75.94 94 ASN A O 1
ATOM 794 N N . VAL A 1 95 ? -6.855 6.879 21.208 1.00 75.88 95 VAL A N 1
ATOM 795 C CA . VAL A 1 95 ? -8.048 6.901 20.340 1.00 75.88 95 VAL A CA 1
ATOM 796 C C . VAL A 1 95 ? -8.021 5.783 19.288 1.00 75.88 95 VAL A C 1
ATOM 798 O O . VAL A 1 95 ? -9.070 5.240 18.950 1.00 75.88 95 VAL A O 1
ATOM 801 N N . HIS A 1 96 ? -6.820 5.355 18.881 1.00 70.69 96 HIS A N 1
ATOM 802 C CA . HIS A 1 96 ? -6.575 4.228 17.975 1.00 70.69 96 HIS A CA 1
ATOM 803 C C . HIS A 1 96 ? -7.087 2.872 18.506 1.00 70.69 96 HIS A C 1
ATOM 805 O O . HIS A 1 96 ? -7.410 1.963 17.741 1.00 70.69 96 HIS A O 1
ATOM 811 N N . LEU A 1 97 ? -7.215 2.708 19.830 1.00 68.38 97 LEU A N 1
ATOM 812 C CA . LEU A 1 97 ? -7.786 1.489 20.417 1.00 68.38 97 LEU A CA 1
ATOM 813 C C . LEU A 1 97 ? -9.254 1.295 20.006 1.00 68.38 97 LEU A C 1
ATOM 815 O O . LEU A 1 97 ? -9.730 0.163 19.970 1.00 68.38 97 LEU A O 1
ATOM 819 N N . PHE A 1 98 ? -9.933 2.382 19.629 1.00 70.50 98 PHE A N 1
ATOM 820 C CA . PHE A 1 98 ? -11.342 2.424 19.250 1.00 70.50 98 PHE A CA 1
ATOM 821 C C . PHE A 1 98 ? -11.564 2.566 17.738 1.00 70.50 98 PHE A C 1
ATOM 823 O O . PHE A 1 98 ? -12.691 2.817 17.314 1.00 70.50 98 PHE A O 1
ATOM 830 N N . ASP A 1 99 ? -10.538 2.361 16.903 1.00 62.56 99 ASP A N 1
ATOM 831 C CA . ASP A 1 99 ? -10.657 2.443 15.436 1.00 62.56 99 ASP A CA 1
ATOM 832 C C . ASP A 1 99 ? -11.763 1.526 14.881 1.00 62.56 99 ASP A C 1
ATOM 834 O O . ASP A 1 99 ? -12.472 1.894 13.939 1.00 62.56 99 ASP A O 1
ATOM 838 N N . PHE A 1 100 ? -11.993 0.385 15.545 1.00 60.25 100 PHE A N 1
ATOM 839 C CA . PHE A 1 100 ? -13.080 -0.552 15.237 1.00 60.25 100 PHE A CA 1
ATOM 840 C C . PHE A 1 100 ? -14.467 0.103 15.248 1.00 60.25 100 PHE A C 1
ATOM 842 O O . PHE A 1 100 ? -15.354 -0.310 14.500 1.00 60.25 100 PHE A O 1
ATOM 849 N N . ILE A 1 101 ? -14.660 1.142 16.067 1.00 61.34 101 ILE A N 1
ATOM 850 C CA . ILE A 1 101 ? -15.924 1.864 16.175 1.00 61.34 101 ILE A CA 1
ATOM 851 C C . ILE A 1 101 ? -16.201 2.589 14.861 1.00 61.34 101 ILE A C 1
ATOM 853 O O . ILE A 1 101 ? -17.270 2.400 14.291 1.00 61.34 101 ILE A O 1
ATOM 857 N N . ALA A 1 102 ? -15.231 3.318 14.302 1.00 55.59 102 ALA A N 1
ATOM 858 C CA . ALA A 1 102 ? -15.378 4.059 13.042 1.00 55.59 102 ALA A CA 1
ATOM 859 C C . ALA A 1 102 ? -15.597 3.175 11.791 1.00 55.59 102 ALA A C 1
ATOM 861 O O . ALA A 1 102 ? -15.739 3.696 10.683 1.00 55.59 102 ALA A O 1
ATOM 862 N N . GLY A 1 103 ? -15.682 1.850 11.950 1.00 48.31 103 GLY A N 1
ATOM 863 C CA . GLY A 1 103 ? -15.812 0.909 10.842 1.00 48.31 103 GLY A CA 1
ATOM 864 C C . GLY A 1 103 ? -14.489 0.660 10.123 1.00 48.31 103 GLY A C 1
ATOM 865 O O . GLY A 1 103 ? -14.493 0.052 9.053 1.00 48.31 103 GLY A O 1
ATOM 866 N N . TYR A 1 104 ? -13.366 1.095 10.706 1.00 42.88 104 TYR A N 1
ATOM 867 C CA . TYR A 1 104 ? -12.081 0.502 10.383 1.00 42.88 104 TYR A CA 1
ATOM 868 C C . TYR A 1 104 ? -12.099 -0.881 11.010 1.00 42.88 104 TYR A C 1
ATOM 870 O O . TYR A 1 104 ? -11.890 -1.027 12.210 1.00 42.88 104 TYR A O 1
ATOM 878 N N . GLU A 1 105 ? -12.404 -1.913 10.224 1.00 38.9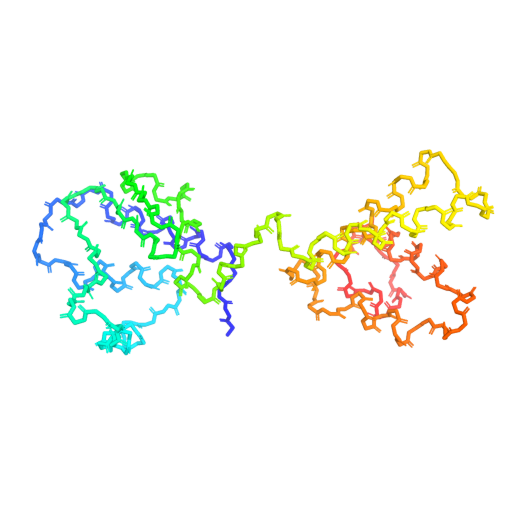1 105 GLU A N 1
ATOM 879 C CA . GLU A 1 105 ? -12.015 -3.260 10.622 1.00 38.91 105 GLU A CA 1
ATOM 880 C C . GLU A 1 105 ? -10.546 -3.174 11.017 1.00 38.91 105 GLU A C 1
ATOM 882 O O . GLU A 1 105 ? -9.687 -2.860 10.188 1.00 38.91 105 GLU A O 1
ATOM 887 N N . LYS A 1 106 ? -10.274 -3.388 12.306 1.00 39.88 106 LYS A N 1
ATOM 888 C CA . LYS A 1 106 ? -8.935 -3.619 12.813 1.00 39.88 106 LYS A CA 1
ATOM 889 C C . LYS A 1 106 ? -8.511 -4.897 12.101 1.00 39.88 106 LYS A C 1
ATOM 891 O O . LYS A 1 106 ? -8.764 -5.999 12.579 1.00 39.88 106 LYS A O 1
ATOM 896 N N . ARG A 1 107 ? -7.943 -4.770 10.898 1.00 35.84 107 ARG A N 1
ATOM 897 C CA . ARG A 1 107 ? -7.131 -5.826 10.319 1.00 35.84 107 ARG A CA 1
ATOM 898 C C . ARG A 1 107 ? -5.972 -5.923 11.282 1.00 35.84 107 ARG A C 1
ATOM 900 O O . ARG A 1 107 ? -4.980 -5.211 11.165 1.00 35.84 107 ARG A O 1
ATOM 907 N N . VAL A 1 108 ? -6.154 -6.746 12.307 1.00 34.91 108 VAL A N 1
ATOM 908 C CA . VAL A 1 108 ? -5.050 -7.318 13.044 1.00 34.91 108 VAL A CA 1
ATOM 909 C C . VA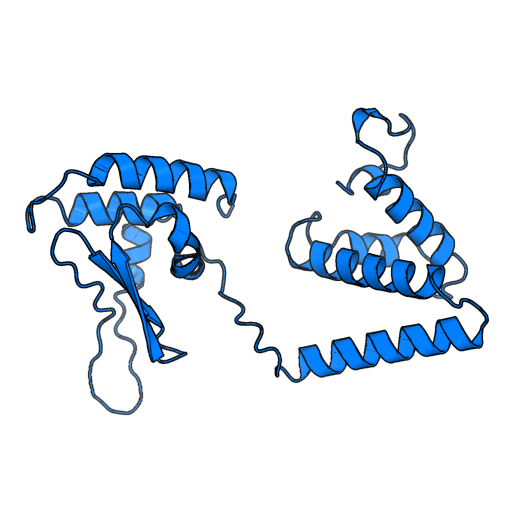L A 1 108 ? -4.334 -8.135 11.984 1.00 34.91 108 VAL A C 1
ATOM 911 O O . VAL A 1 108 ? -4.670 -9.294 11.749 1.00 34.91 108 VAL A O 1
ATOM 914 N N . TYR A 1 109 ? -3.419 -7.490 11.261 1.00 40.59 109 TYR A N 1
ATOM 915 C CA . TYR A 1 109 ? -2.405 -8.196 10.511 1.00 40.59 109 TYR A CA 1
ATOM 916 C C . TYR A 1 109 ? -1.629 -8.940 11.585 1.00 40.59 109 TYR A C 1
ATOM 918 O O . TYR A 1 109 ? -0.778 -8.382 12.271 1.00 40.59 109 TYR A O 1
ATOM 926 N N . LYS A 1 110 ? -2.018 -10.191 11.827 1.00 35.12 110 LYS A N 1
ATOM 927 C CA . LYS A 1 110 ? -1.132 -11.112 12.509 1.00 35.12 110 LYS A CA 1
ATOM 928 C C . LYS A 1 110 ? 0.065 -11.209 11.576 1.00 35.12 110 LYS A C 1
ATOM 930 O O . LYS A 1 110 ? -0.102 -11.597 10.421 1.00 35.12 110 LYS A O 1
ATOM 935 N N . ASP A 1 111 ? 1.249 -10.849 12.054 1.00 44.75 111 ASP A N 1
ATOM 936 C CA . ASP A 1 111 ? 2.501 -11.019 11.301 1.00 44.75 111 ASP A CA 1
ATOM 937 C C . ASP A 1 111 ? 2.686 -12.476 10.806 1.00 44.75 111 ASP A C 1
ATOM 939 O O . ASP A 1 111 ? 3.456 -12.742 9.891 1.00 44.75 111 ASP A O 1
ATOM 943 N N . GLU A 1 112 ? 1.908 -13.413 11.360 1.00 39.28 112 GLU A N 1
ATOM 944 C CA . GLU A 1 112 ? 1.843 -14.841 11.038 1.00 39.28 112 GLU A CA 1
ATOM 945 C C . GLU A 1 112 ? 0.679 -15.250 10.106 1.00 39.28 112 GLU A C 1
ATOM 947 O O . GLU A 1 112 ? 0.431 -16.445 9.934 1.00 39.28 112 GLU A O 1
ATOM 952 N N . ASP A 1 113 ? -0.074 -14.311 9.516 1.00 50.34 113 ASP A N 1
ATOM 953 C CA . ASP A 1 113 ? -1.069 -14.670 8.498 1.00 50.34 113 ASP A CA 1
ATOM 954 C C . ASP A 1 113 ? -0.347 -15.346 7.312 1.00 50.34 113 ASP A C 1
ATOM 956 O O . ASP A 1 113 ? 0.613 -14.775 6.780 1.00 50.34 113 ASP A O 1
ATOM 960 N N . PRO A 1 114 ? -0.763 -16.549 6.868 1.00 52.41 114 PRO A N 1
ATOM 961 C CA . PRO A 1 114 ? -0.170 -17.208 5.705 1.00 52.41 114 PRO A CA 1
ATOM 962 C C . PRO A 1 114 ? -0.123 -16.315 4.455 1.00 52.41 114 PRO A C 1
ATOM 964 O O . PRO A 1 114 ? 0.767 -16.495 3.625 1.00 52.41 114 PRO A O 1
ATOM 967 N N . VAL A 1 115 ? -1.024 -15.334 4.331 1.00 50.03 115 VAL A N 1
ATOM 968 C CA . VAL A 1 115 ? -1.010 -14.337 3.250 1.00 50.03 115 VAL A CA 1
ATOM 969 C C . VAL A 1 115 ? 0.203 -13.399 3.350 1.00 50.03 115 VAL A C 1
ATOM 971 O O . VAL A 1 115 ? 0.834 -13.111 2.334 1.00 50.03 115 VAL A O 1
ATOM 974 N N . ASN A 1 116 ? 0.592 -12.979 4.558 1.00 60.97 116 ASN A N 1
ATOM 975 C CA . ASN A 1 116 ? 1.744 -12.095 4.779 1.00 60.97 116 ASN A CA 1
ATOM 976 C C . ASN A 1 116 ? 3.071 -12.817 4.505 1.00 60.97 116 ASN A C 1
ATOM 978 O O . ASN A 1 116 ? 3.967 -12.253 3.876 1.00 60.97 116 ASN A O 1
ATOM 982 N N . ILE A 1 117 ? 3.173 -14.088 4.911 1.00 71.75 117 ILE A N 1
ATOM 983 C CA . ILE A 1 117 ? 4.343 -14.933 4.625 1.00 71.75 117 ILE A CA 1
ATOM 984 C C . ILE A 1 117 ? 4.500 -15.122 3.111 1.00 71.75 117 ILE A C 1
ATOM 986 O O . ILE A 1 117 ? 5.587 -14.924 2.571 1.00 71.75 117 ILE A O 1
ATOM 990 N N . GLN A 1 118 ? 3.407 -15.431 2.406 1.00 71.12 118 GLN A N 1
ATOM 991 C CA . GLN A 1 118 ? 3.429 -15.579 0.948 1.00 71.12 118 GLN A CA 1
ATOM 992 C C . GLN A 1 118 ? 3.805 -14.275 0.237 1.00 71.12 118 GLN A C 1
ATOM 994 O O . GLN A 1 118 ? 4.584 -14.304 -0.716 1.00 71.12 118 GLN A O 1
ATOM 999 N N . ALA A 1 119 ? 3.305 -13.128 0.702 1.00 71.38 119 ALA A N 1
ATOM 1000 C CA . ALA A 1 119 ? 3.670 -11.828 0.144 1.00 71.38 119 ALA A CA 1
ATOM 1001 C C . ALA A 1 119 ? 5.171 -11.527 0.315 1.00 71.38 119 ALA A C 1
ATOM 1003 O O . ALA A 1 119 ? 5.825 -11.086 -0.632 1.00 71.38 119 ALA A O 1
ATOM 1004 N N . ALA A 1 120 ? 5.742 -11.828 1.486 1.00 75.31 120 ALA A N 1
ATOM 1005 C CA . ALA A 1 120 ? 7.173 -11.672 1.739 1.00 75.31 120 ALA A CA 1
ATOM 1006 C C . ALA A 1 120 ? 8.026 -12.605 0.857 1.00 75.31 120 ALA A C 1
ATOM 1008 O O . ALA A 1 120 ? 9.030 -12.173 0.290 1.00 75.31 120 ALA A O 1
ATOM 1009 N N . GLU A 1 121 ? 7.607 -13.861 0.675 1.00 83.56 121 GLU A N 1
ATOM 1010 C CA . GLU A 1 121 ? 8.275 -14.802 -0.233 1.00 83.56 121 GLU A CA 1
ATOM 1011 C C . GLU A 1 121 ? 8.238 -14.331 -1.694 1.00 83.56 121 GLU A C 1
ATOM 1013 O O . GLU A 1 121 ? 9.227 -14.471 -2.415 1.00 83.56 121 GLU A O 1
ATOM 1018 N N . LEU A 1 122 ? 7.116 -13.762 -2.147 1.00 85.50 122 LEU A N 1
ATOM 1019 C CA . LEU A 1 122 ? 6.994 -13.200 -3.494 1.00 85.50 122 LEU A CA 1
ATOM 1020 C C . LEU A 1 122 ? 7.911 -11.986 -3.689 1.00 85.50 122 LEU A C 1
ATOM 1022 O O . LEU A 1 122 ? 8.576 -11.899 -4.722 1.00 85.50 122 LEU A O 1
ATOM 1026 N N . MET A 1 123 ? 8.017 -11.102 -2.692 1.00 83.62 123 MET A N 1
ATOM 1027 C CA . MET A 1 123 ? 8.978 -9.992 -2.713 1.00 83.62 123 MET A CA 1
ATOM 1028 C C . MET A 1 123 ? 10.430 -10.479 -2.752 1.00 83.62 123 MET A C 1
ATOM 1030 O O . MET A 1 123 ? 11.238 -9.934 -3.503 1.00 83.62 123 MET A O 1
ATOM 1034 N N . GLY A 1 124 ? 10.753 -11.544 -2.013 1.00 85.81 124 GLY A N 1
ATOM 1035 C CA . GLY A 1 124 ? 12.068 -12.187 -2.075 1.00 85.81 124 GLY A CA 1
ATOM 1036 C C . GLY A 1 124 ? 12.383 -12.766 -3.458 1.00 85.81 124 GLY A C 1
ATOM 1037 O O . GLY A 1 124 ? 13.473 -12.563 -3.985 1.00 85.81 124 GLY A O 1
ATOM 1038 N N . LYS A 1 125 ? 11.409 -13.417 -4.105 1.00 94.25 125 LYS A N 1
ATOM 1039 C CA . LYS A 1 125 ? 11.573 -13.914 -5.483 1.00 94.25 125 LYS A CA 1
ATOM 1040 C C . LYS A 1 125 ? 11.776 -12.778 -6.483 1.00 94.25 125 LYS A C 1
ATOM 1042 O O . LYS A 1 125 ? 12.635 -12.889 -7.351 1.00 94.25 125 LYS A O 1
ATOM 1047 N N . LEU A 1 126 ? 11.018 -11.687 -6.355 1.00 94.44 126 LEU A N 1
ATOM 1048 C CA . LEU A 1 126 ? 11.185 -10.506 -7.205 1.00 94.44 126 LEU A CA 1
ATOM 1049 C C . LEU A 1 126 ? 12.593 -9.911 -7.065 1.00 94.44 126 LEU A C 1
ATOM 1051 O O . LEU A 1 126 ? 13.231 -9.618 -8.076 1.00 94.44 126 LEU A O 1
ATOM 1055 N N . HIS A 1 127 ? 13.086 -9.779 -5.829 1.00 93.56 127 HIS A N 1
ATOM 1056 C CA . HIS A 1 127 ? 14.460 -9.363 -5.544 1.00 93.56 127 HIS A CA 1
ATOM 1057 C C . HIS A 1 127 ? 15.475 -10.240 -6.284 1.00 93.56 127 HIS A C 1
ATOM 1059 O O . HIS A 1 127 ? 16.320 -9.722 -7.014 1.00 93.56 127 HIS A O 1
ATOM 1065 N N . ASP A 1 128 ? 15.372 -11.562 -6.131 1.00 94.69 128 ASP A N 1
ATOM 1066 C CA . ASP A 1 128 ? 16.326 -12.500 -6.721 1.00 94.69 128 ASP A CA 1
ATOM 1067 C C . ASP A 1 128 ? 16.289 -12.465 -8.255 1.00 94.69 128 ASP A C 1
ATOM 1069 O O . ASP A 1 128 ? 17.342 -12.431 -8.889 1.00 94.69 128 ASP A O 1
ATOM 1073 N N . CYS A 1 129 ? 15.107 -12.361 -8.868 1.00 97.31 129 CYS A N 1
ATOM 1074 C CA . CYS A 1 129 ? 14.987 -12.224 -10.321 1.00 97.31 129 CYS A CA 1
ATOM 1075 C C . CYS A 1 129 ? 15.622 -10.925 -10.849 1.00 97.31 129 CYS A C 1
ATOM 1077 O O . CYS A 1 129 ? 16.318 -10.952 -11.865 1.00 97.31 129 CYS A O 1
ATOM 1079 N N . LEU A 1 130 ? 15.423 -9.788 -10.169 1.00 96.00 130 LEU A N 1
ATOM 1080 C CA . LEU A 1 130 ? 16.062 -8.516 -10.541 1.00 96.00 130 LEU A CA 1
ATOM 1081 C C . LEU A 1 130 ? 17.588 -8.583 -10.382 1.00 96.00 130 LEU A C 1
ATOM 1083 O O . LEU A 1 130 ? 18.340 -8.087 -11.226 1.00 96.00 130 LEU A O 1
ATOM 1087 N N . LYS A 1 131 ? 18.042 -9.259 -9.326 1.00 95.75 131 LYS A N 1
ATOM 1088 C CA . LYS A 1 131 ? 19.452 -9.518 -9.049 1.00 95.75 131 LYS A CA 1
ATOM 1089 C C . LYS A 1 131 ? 20.111 -10.340 -10.160 1.00 95.75 131 LYS A C 1
ATOM 1091 O O . LYS A 1 131 ? 21.193 -9.992 -10.630 1.00 95.75 131 LYS A O 1
ATOM 1096 N N . GLU A 1 132 ? 19.453 -11.404 -10.616 1.00 97.56 132 GLU A N 1
ATOM 1097 C CA . GLU A 1 132 ? 19.952 -12.294 -11.673 1.00 97.56 132 GLU A CA 1
ATOM 1098 C C . GLU A 1 132 ? 20.158 -11.585 -13.019 1.00 97.56 132 GLU A C 1
ATOM 1100 O O . GLU A 1 132 ? 21.109 -11.900 -13.736 1.00 97.56 132 GLU A O 1
ATOM 1105 N N . ILE A 1 133 ? 19.324 -10.592 -13.345 1.00 96.19 133 ILE A N 1
ATOM 1106 C CA . ILE A 1 133 ? 19.468 -9.786 -14.570 1.00 96.19 133 ILE A CA 1
ATOM 1107 C C . ILE A 1 133 ? 20.442 -8.605 -14.416 1.00 96.19 133 ILE A C 1
ATOM 1109 O O . ILE A 1 133 ? 20.641 -7.840 -15.360 1.00 96.19 133 ILE A O 1
ATOM 1113 N N . GLY A 1 134 ? 21.077 -8.463 -13.248 1.00 96.38 134 GLY A N 1
ATOM 1114 C CA . GLY A 1 134 ? 22.140 -7.491 -12.995 1.00 96.38 134 GLY A CA 1
ATOM 1115 C C . GLY A 1 134 ? 21.706 -6.192 -12.311 1.00 96.38 134 GLY A C 1
ATOM 1116 O O . GLY A 1 134 ? 22.546 -5.306 -12.150 1.00 96.38 134 GLY A O 1
ATOM 1117 N N . TYR A 1 135 ? 20.453 -6.065 -11.864 1.00 96.19 135 TYR A N 1
ATOM 1118 C CA . TYR A 1 135 ? 20.027 -4.944 -11.020 1.00 96.19 135 TYR A CA 1
ATOM 1119 C C . TYR A 1 135 ? 20.376 -5.262 -9.562 1.00 96.19 135 TYR A C 1
ATOM 1121 O O . TYR A 1 135 ? 19.785 -6.151 -8.963 1.00 96.19 135 TYR A O 1
ATOM 1129 N N . MET A 1 136 ? 21.402 -4.613 -9.009 1.00 92.44 136 MET A N 1
ATOM 1130 C CA . MET A 1 136 ? 22.105 -5.086 -7.808 1.00 92.44 136 MET A CA 1
ATOM 1131 C C . MET A 1 136 ? 22.398 -3.950 -6.825 1.00 92.44 136 MET A C 1
ATOM 1133 O O . MET A 1 136 ? 22.470 -2.781 -7.194 1.00 92.44 136 MET A O 1
ATOM 1137 N N . GLY A 1 137 ? 22.717 -4.318 -5.583 1.00 88.69 137 GLY A N 1
ATOM 1138 C CA . GLY A 1 137 ? 23.272 -3.394 -4.597 1.00 88.69 137 GLY A CA 1
ATOM 1139 C C . GLY A 1 137 ? 22.228 -2.430 -4.041 1.00 88.69 137 GLY A C 1
ATOM 1140 O O . GLY A 1 137 ? 21.052 -2.760 -3.962 1.00 88.69 137 GLY A O 1
ATOM 1141 N N . HIS A 1 138 ? 22.669 -1.240 -3.629 1.00 89.38 138 HIS A N 1
ATOM 1142 C CA . HIS A 1 138 ? 21.808 -0.288 -2.923 1.00 89.38 138 HIS A CA 1
ATOM 1143 C C . HIS A 1 138 ? 20.554 0.099 -3.721 1.00 89.38 138 HIS A C 1
ATOM 1145 O O . HIS A 1 138 ? 19.475 0.204 -3.142 1.00 89.38 138 HIS A O 1
ATOM 1151 N N . ASP A 1 139 ? 20.682 0.249 -5.039 1.00 88.25 139 ASP A N 1
ATOM 1152 C CA . ASP A 1 139 ? 19.575 0.662 -5.901 1.00 88.25 139 ASP A CA 1
ATOM 1153 C C . ASP A 1 139 ? 18.471 -0.406 -5.979 1.00 88.25 139 ASP A C 1
ATOM 1155 O O . ASP A 1 139 ? 17.295 -0.051 -6.032 1.00 88.25 139 ASP A O 1
ATOM 1159 N N . LEU A 1 140 ? 18.822 -1.700 -5.908 1.00 89.88 140 LEU A N 1
ATOM 1160 C CA . LEU A 1 140 ? 17.857 -2.806 -5.807 1.00 89.88 140 LEU A CA 1
ATOM 1161 C C . LEU A 1 140 ? 17.058 -2.734 -4.504 1.00 89.88 140 LEU A C 1
ATOM 1163 O O . LEU A 1 140 ? 15.829 -2.795 -4.531 1.00 89.88 140 LEU A O 1
ATOM 1167 N N . GLU A 1 141 ? 17.748 -2.555 -3.379 1.00 84.06 141 GLU A N 1
ATOM 1168 C CA . GLU A 1 141 ? 17.104 -2.503 -2.064 1.00 84.06 141 GLU A CA 1
ATOM 1169 C C . GLU A 1 141 ? 16.145 -1.311 -1.962 1.00 84.06 141 GLU A C 1
ATOM 1171 O O . GLU A 1 141 ? 14.996 -1.450 -1.542 1.00 84.06 141 GLU A O 1
ATOM 1176 N N . VAL A 1 142 ? 16.589 -0.130 -2.406 1.00 83.88 142 VAL A N 1
ATOM 1177 C CA . VAL A 1 142 ? 15.752 1.077 -2.418 1.00 83.88 142 VAL A CA 1
ATOM 1178 C C . VAL A 1 142 ? 14.544 0.895 -3.336 1.00 83.88 142 VAL A C 1
ATOM 1180 O O . VAL A 1 142 ? 13.440 1.306 -2.978 1.00 83.88 142 VAL A O 1
ATOM 1183 N N . TYR A 1 143 ? 14.729 0.272 -4.500 1.00 89.00 143 TYR A N 1
ATOM 1184 C CA . TYR A 1 143 ? 13.649 0.018 -5.449 1.00 89.00 143 TYR A CA 1
ATOM 1185 C C . TYR A 1 143 ? 12.558 -0.881 -4.851 1.00 89.00 143 TYR A C 1
ATOM 1187 O O . TYR A 1 143 ? 11.379 -0.535 -4.907 1.00 89.00 143 TYR A O 1
ATOM 1195 N N . LEU A 1 144 ? 12.935 -1.988 -4.205 1.00 82.75 144 LEU A N 1
ATOM 1196 C CA . LEU A 1 144 ? 11.981 -2.902 -3.568 1.00 82.75 144 LEU A CA 1
ATOM 1197 C C . LEU A 1 144 ? 11.242 -2.266 -2.396 1.00 82.75 144 LEU A C 1
ATOM 1199 O O . LEU A 1 144 ? 10.031 -2.440 -2.274 1.00 82.75 144 LEU A O 1
ATOM 1203 N N . VAL A 1 145 ? 11.938 -1.490 -1.563 1.00 80.69 145 VAL A N 1
ATOM 1204 C CA . VAL A 1 145 ? 11.295 -0.761 -0.460 1.00 80.69 145 VAL A CA 1
ATOM 1205 C C . VAL A 1 145 ? 10.260 0.231 -0.998 1.00 80.69 145 VAL A C 1
ATOM 1207 O O . VAL A 1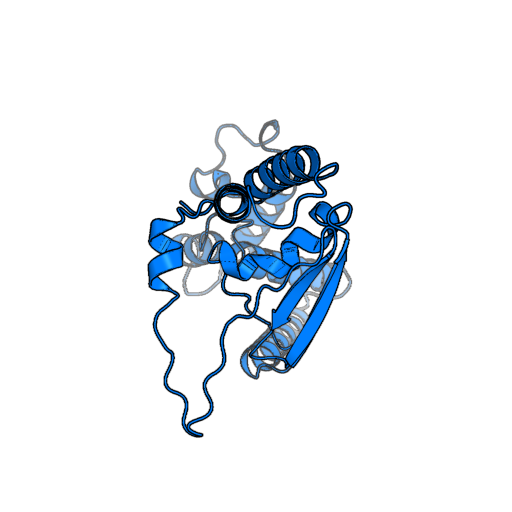 145 ? 9.171 0.346 -0.438 1.00 80.69 145 VAL A O 1
ATOM 1210 N N . ARG A 1 146 ? 10.554 0.914 -2.111 1.00 89.50 146 ARG A N 1
ATOM 1211 C CA . ARG A 1 146 ? 9.596 1.823 -2.762 1.00 89.50 146 ARG A CA 1
ATOM 1212 C C . ARG A 1 146 ? 8.395 1.087 -3.347 1.00 89.50 146 ARG A C 1
ATOM 1214 O O . ARG A 1 146 ? 7.277 1.571 -3.195 1.00 89.50 146 ARG A O 1
ATOM 1221 N N . LEU A 1 147 ? 8.599 -0.072 -3.974 1.00 88.88 147 LEU A N 1
ATOM 1222 C CA . LEU A 1 147 ? 7.496 -0.905 -4.462 1.00 88.88 147 LEU A CA 1
ATOM 1223 C C . LEU A 1 147 ? 6.607 -1.393 -3.321 1.00 88.88 147 LEU A C 1
ATOM 1225 O O . LEU A 1 147 ? 5.388 -1.272 -3.405 1.00 88.88 147 LEU A O 1
ATOM 1229 N N . LEU A 1 148 ? 7.210 -1.884 -2.237 1.00 82.44 148 LEU A N 1
ATOM 1230 C CA . LEU A 1 148 ? 6.482 -2.310 -1.047 1.00 82.44 148 LEU A CA 1
ATOM 1231 C C . LEU A 1 148 ? 5.650 -1.161 -0.468 1.00 82.44 148 LEU A C 1
ATOM 1233 O O . LEU A 1 148 ? 4.481 -1.352 -0.142 1.00 82.44 148 LEU A O 1
ATOM 1237 N N . PHE A 1 149 ? 6.232 0.039 -0.394 1.00 82.81 149 PHE A N 1
ATOM 1238 C CA . PHE A 1 149 ? 5.507 1.232 0.026 1.00 82.81 149 PHE A CA 1
ATOM 1239 C C . PHE A 1 149 ? 4.335 1.549 -0.908 1.00 82.81 149 PHE A C 1
ATOM 1241 O O . PHE A 1 149 ? 3.253 1.831 -0.412 1.00 82.81 149 PHE A O 1
ATOM 1248 N N . CYS A 1 150 ? 4.516 1.479 -2.230 1.00 84.75 150 CYS A N 1
ATOM 1249 C CA . CYS A 1 150 ? 3.439 1.760 -3.183 1.00 84.75 150 CYS A CA 1
ATOM 1250 C C . CYS A 1 150 ? 2.281 0.766 -3.049 1.00 84.75 150 CYS A C 1
ATOM 1252 O O . CYS A 1 150 ? 1.134 1.191 -2.995 1.00 84.75 150 CYS A O 1
ATOM 1254 N N . LEU A 1 151 ? 2.572 -0.531 -2.915 1.00 82.19 151 LEU A N 1
ATOM 1255 C CA . LEU A 1 151 ? 1.550 -1.561 -2.691 1.00 82.19 151 LEU A CA 1
ATOM 1256 C C . LEU A 1 151 ? 0.799 -1.331 -1.375 1.00 82.19 151 LEU A C 1
ATOM 1258 O O . LEU A 1 151 ? -0.427 -1.361 -1.334 1.00 82.19 151 LEU A O 1
ATOM 1262 N N . PHE A 1 152 ? 1.533 -1.030 -0.302 1.00 78.19 152 PHE A N 1
ATOM 1263 C CA . PHE A 1 152 ? 0.930 -0.702 0.985 1.00 78.19 152 PHE A CA 1
ATOM 1264 C C . PHE A 1 152 ? 0.075 0.570 0.913 1.00 78.19 152 PHE A C 1
ATOM 1266 O O . PHE A 1 152 ? -1.022 0.619 1.467 1.00 78.19 152 PHE A O 1
ATOM 1273 N N . ALA A 1 153 ? 0.561 1.609 0.237 1.00 78.12 153 ALA A N 1
ATOM 1274 C CA . ALA A 1 153 ? -0.130 2.883 0.095 1.00 78.12 153 ALA A CA 1
ATOM 1275 C C . ALA A 1 153 ? -1.434 2.752 -0.703 1.00 78.12 153 ALA A C 1
ATOM 1277 O O . ALA A 1 153 ? -2.425 3.402 -0.355 1.00 78.12 153 ALA A O 1
ATOM 1278 N N . ASP A 1 154 ? -1.440 1.882 -1.714 1.00 83.06 154 ASP A N 1
ATOM 1279 C CA . ASP A 1 154 ? -2.605 1.567 -2.542 1.00 83.06 154 ASP A CA 1
ATOM 1280 C C . ASP A 1 154 ? -3.711 0.853 -1.748 1.00 83.06 154 ASP A C 1
ATOM 1282 O O . ASP A 1 154 ? -4.898 1.163 -1.890 1.00 83.06 154 ASP A O 1
ATOM 1286 N N . ASP A 1 155 ? -3.317 -0.042 -0.836 1.00 73.88 155 ASP A N 1
ATOM 1287 C CA . ASP A 1 155 ? -4.235 -0.812 0.010 1.00 73.88 155 ASP A CA 1
ATOM 1288 C C . ASP A 1 155 ? -4.745 -0.041 1.237 1.00 73.88 155 ASP A C 1
ATOM 1290 O O . ASP A 1 155 ? -5.861 -0.281 1.713 1.00 73.88 155 ASP A O 1
ATOM 1294 N N . THR A 1 156 ? -3.942 0.881 1.773 1.00 67.06 156 THR A N 1
ATOM 1295 C CA . THR A 1 156 ? -4.250 1.603 3.022 1.00 67.06 156 THR A CA 1
ATOM 1296 C C . THR A 1 156 ? -4.942 2.946 2.824 1.00 67.06 156 THR A C 1
ATOM 1298 O O . THR A 1 156 ? -5.406 3.541 3.797 1.00 67.06 156 THR A O 1
ATOM 1301 N N . GLY A 1 157 ? -5.063 3.416 1.580 1.00 71.00 157 GLY A N 1
ATOM 1302 C CA . GLY A 1 157 ? -5.690 4.701 1.269 1.00 71.00 157 GLY A CA 1
ATOM 1303 C C . GLY A 1 157 ? -4.761 5.904 1.449 1.00 71.00 157 GLY A C 1
ATOM 1304 O O . GLY A 1 157 ? -5.245 7.030 1.556 1.00 71.00 157 GLY A O 1
ATOM 1305 N N . ILE A 1 158 ? -3.441 5.677 1.508 1.00 75.88 158 ILE A N 1
ATOM 1306 C CA . ILE A 1 158 ? -2.440 6.746 1.348 1.00 75.88 158 ILE A CA 1
ATOM 1307 C C . ILE A 1 158 ? -2.493 7.259 -0.093 1.00 75.88 158 ILE A C 1
ATOM 1309 O O . ILE A 1 158 ? -2.444 8.464 -0.328 1.00 75.88 158 ILE A O 1
ATOM 1313 N N . PHE A 1 159 ? -2.620 6.341 -1.050 1.00 84.19 159 PHE A N 1
ATOM 1314 C CA . PHE A 1 159 ? -3.020 6.661 -2.412 1.00 84.19 159 PHE A CA 1
ATOM 1315 C C . PHE A 1 159 ? -4.542 6.589 -2.539 1.00 84.19 159 PHE A C 1
ATOM 1317 O O . PHE A 1 159 ? -5.230 6.004 -1.696 1.00 84.19 159 PHE A O 1
ATOM 1324 N N . ASN A 1 160 ? -5.086 7.146 -3.623 1.00 78.00 160 ASN A N 1
ATOM 1325 C CA . ASN A 1 160 ? -6.448 6.803 -4.015 1.00 78.00 160 ASN A CA 1
ATOM 1326 C C . ASN A 1 160 ? -6.532 5.282 -4.191 1.00 78.00 160 ASN A C 1
ATOM 1328 O O . ASN A 1 160 ? -5.700 4.693 -4.869 1.00 78.00 160 ASN A O 1
ATOM 1332 N N . LYS A 1 161 ? -7.501 4.640 -3.536 1.00 76.19 161 LYS A N 1
ATOM 1333 C CA . LYS A 1 161 ? -7.537 3.178 -3.423 1.00 76.19 161 LYS A CA 1
ATOM 1334 C C . LYS A 1 161 ? -7.505 2.492 -4.795 1.00 76.19 161 LYS A C 1
ATOM 1336 O O . LYS A 1 161 ? -8.436 2.680 -5.575 1.00 76.19 161 LYS A O 1
ATOM 1341 N N . GLY A 1 162 ? -6.512 1.631 -5.009 1.00 77.75 162 GLY A N 1
ATOM 1342 C CA . GLY A 1 162 ? -6.367 0.810 -6.214 1.00 77.75 162 GLY A CA 1
ATOM 1343 C C . GLY A 1 162 ? -5.711 1.523 -7.396 1.00 77.75 162 GLY A C 1
ATOM 1344 O O . GLY A 1 162 ? -5.600 0.927 -8.463 1.00 77.75 162 GLY A O 1
ATOM 1345 N N . ILE A 1 163 ? -5.285 2.776 -7.232 1.00 85.19 163 ILE A N 1
ATOM 1346 C CA . ILE A 1 163 ? -4.694 3.561 -8.309 1.00 85.19 163 ILE A CA 1
ATOM 1347 C C . ILE A 1 163 ? -3.353 3.013 -8.787 1.00 85.19 163 ILE A C 1
ATOM 1349 O O . ILE A 1 163 ? -3.058 3.078 -9.977 1.00 85.19 163 ILE A O 1
ATOM 1353 N N . PHE A 1 164 ? -2.522 2.483 -7.889 1.00 90.50 164 PHE A N 1
ATOM 1354 C CA . PHE A 1 164 ? -1.224 1.949 -8.287 1.00 90.50 164 PHE A CA 1
ATOM 1355 C C . PHE A 1 164 ? -1.413 0.694 -9.140 1.00 90.50 164 PHE A C 1
ATOM 1357 O O . PHE A 1 164 ? -0.798 0.572 -10.200 1.00 90.50 164 PHE A O 1
ATOM 1364 N N . TRP A 1 165 ? -2.312 -0.198 -8.714 1.00 88.50 165 TRP A N 1
ATOM 1365 C CA . TRP A 1 165 ? -2.686 -1.373 -9.493 1.00 88.50 165 TRP A CA 1
ATOM 1366 C C . TRP A 1 165 ? -3.338 -1.002 -10.833 1.00 88.50 165 TRP A C 1
ATOM 1368 O O . TRP A 1 165 ? -2.899 -1.483 -11.875 1.00 88.50 165 TRP A O 1
ATOM 1378 N N . GLU A 1 166 ? -4.335 -0.112 -10.822 1.00 84.06 166 GLU A N 1
ATOM 1379 C CA . GLU A 1 166 ? -5.062 0.318 -12.023 1.00 84.06 166 GLU A CA 1
ATOM 1380 C C . GLU A 1 166 ? -4.134 1.013 -13.024 1.00 84.06 166 GLU A C 1
ATOM 1382 O O . GLU A 1 166 ? -4.217 0.762 -14.224 1.00 84.06 166 GLU A O 1
ATOM 1387 N N . TYR A 1 167 ? -3.190 1.827 -12.542 1.00 90.62 167 TYR A N 1
ATOM 1388 C CA . TYR A 1 167 ? -2.215 2.471 -13.412 1.00 90.62 167 TYR A CA 1
ATOM 1389 C C . TYR A 1 167 ? -1.341 1.441 -14.137 1.00 90.62 167 TYR A C 1
ATOM 1391 O O . TYR A 1 167 ? -1.122 1.559 -15.342 1.00 90.62 167 TYR A O 1
ATOM 1399 N N . ILE A 1 168 ? -0.849 0.423 -13.423 1.00 93.44 168 ILE A N 1
ATOM 1400 C CA . ILE A 1 168 ? -0.050 -0.646 -14.031 1.00 93.44 168 ILE A CA 1
ATOM 1401 C C . ILE A 1 168 ? -0.895 -1.420 -15.051 1.00 93.44 168 ILE A C 1
ATOM 1403 O O . ILE A 1 168 ? -0.448 -1.601 -16.182 1.00 93.44 168 ILE A O 1
ATOM 1407 N N . ASP A 1 169 ? -2.114 -1.821 -14.690 1.00 90.75 169 ASP A N 1
ATOM 1408 C CA . ASP A 1 169 ? -3.002 -2.618 -15.549 1.00 90.75 169 ASP A CA 1
ATOM 1409 C C . ASP A 1 169 ? -3.405 -1.879 -16.839 1.00 90.75 169 ASP A C 1
ATOM 1411 O O . ASP A 1 169 ? -3.436 -2.468 -17.919 1.00 90.75 169 ASP A O 1
ATOM 1415 N N . LEU A 1 170 ? -3.664 -0.568 -16.756 1.00 85.44 170 LEU A N 1
ATOM 1416 C CA . LEU A 1 170 ? -4.149 0.226 -17.890 1.00 85.44 170 LEU A CA 1
ATOM 1417 C C . LEU A 1 170 ? -3.043 0.869 -18.735 1.00 85.44 170 LEU A C 1
ATOM 1419 O O . LEU A 1 170 ? -3.283 1.175 -19.908 1.00 85.44 170 LEU A O 1
ATOM 1423 N N . HIS A 1 171 ? -1.860 1.120 -18.166 1.00 89.12 171 HIS A N 1
ATOM 1424 C CA . HIS A 1 171 ? -0.813 1.905 -18.832 1.00 89.12 171 HIS A CA 1
ATOM 1425 C C . HIS A 1 171 ? 0.484 1.149 -19.104 1.00 89.12 171 HIS A C 1
ATOM 1427 O O . HIS A 1 171 ? 1.372 1.726 -19.726 1.00 89.12 171 HIS A O 1
ATOM 1433 N N . THR A 1 172 ? 0.598 -0.116 -18.702 1.00 94.19 172 THR A N 1
ATOM 1434 C CA . THR A 1 172 ? 1.755 -0.954 -19.048 1.00 94.19 172 THR A CA 1
ATOM 1435 C C . THR A 1 172 ? 1.352 -2.081 -19.985 1.00 94.19 172 THR A C 1
ATOM 1437 O O . THR A 1 172 ? 0.194 -2.495 -20.045 1.00 94.19 172 THR A O 1
ATOM 1440 N N . LYS A 1 173 ? 2.304 -2.570 -20.775 1.00 95.19 173 LYS A N 1
ATOM 1441 C CA . LYS A 1 173 ? 2.065 -3.716 -21.650 1.00 95.19 173 LYS A CA 1
ATOM 1442 C C . LYS A 1 173 ? 2.060 -5.006 -20.849 1.00 95.19 173 LYS A C 1
ATOM 1444 O O . LYS A 1 173 ? 2.875 -5.202 -19.953 1.00 95.19 173 LYS A O 1
ATOM 1449 N N . GLU A 1 174 ? 1.235 -5.948 -21.297 1.00 94.31 174 GLU A N 1
ATOM 1450 C CA . GLU A 1 174 ? 1.168 -7.309 -20.751 1.00 94.31 174 GLU A CA 1
ATOM 1451 C C . GLU A 1 174 ? 2.526 -8.041 -20.801 1.00 94.31 174 GLU A C 1
ATOM 1453 O O . GLU A 1 174 ? 2.810 -8.884 -19.955 1.00 94.31 174 GLU A O 1
ATOM 1458 N N . ASP A 1 175 ? 3.402 -7.693 -21.756 1.00 95.38 175 ASP A N 1
ATOM 1459 C CA . ASP A 1 175 ? 4.757 -8.254 -21.858 1.00 95.38 175 ASP A CA 1
ATOM 1460 C C . ASP A 1 175 ? 5.778 -7.637 -20.879 1.00 95.38 175 ASP A C 1
ATOM 1462 O O . ASP A 1 175 ? 6.918 -8.100 -20.810 1.00 95.38 175 ASP A O 1
ATOM 1466 N N . GLY A 1 176 ? 5.388 -6.598 -20.131 1.00 95.06 176 GLY A N 1
ATOM 1467 C CA . GLY A 1 176 ? 6.210 -5.907 -19.137 1.00 95.06 176 GLY A CA 1
ATOM 1468 C C . GLY A 1 176 ? 7.342 -5.053 -19.711 1.00 95.06 176 GLY A C 1
ATOM 1469 O O . GLY A 1 176 ? 8.146 -4.518 -18.945 1.00 95.06 176 GLY A O 1
ATOM 1470 N N . SER A 1 177 ? 7.434 -4.902 -21.036 1.00 97.31 177 SER A N 1
ATOM 1471 C CA . SER A 1 177 ? 8.572 -4.247 -21.696 1.00 97.31 177 SER A CA 1
ATOM 1472 C C . SER A 1 177 ? 8.730 -2.759 -21.358 1.00 97.31 177 SER A C 1
ATOM 1474 O O . SER A 1 177 ? 9.828 -2.216 -21.494 1.00 97.31 177 SER A O 1
ATOM 1476 N N . ASP A 1 178 ? 7.664 -2.098 -20.905 1.00 97.81 178 ASP A N 1
ATOM 1477 C CA . ASP A 1 178 ? 7.644 -0.691 -20.488 1.00 97.81 178 ASP A CA 1
ATOM 1478 C C . ASP A 1 178 ? 7.409 -0.479 -18.983 1.00 97.81 178 ASP A C 1
ATOM 1480 O O . ASP A 1 178 ? 7.508 0.653 -18.506 1.00 97.81 178 ASP A O 1
ATOM 1484 N N . LEU A 1 179 ? 7.194 -1.544 -18.203 1.00 97.19 179 LEU A N 1
ATOM 1485 C CA . LEU A 1 179 ? 6.831 -1.458 -16.784 1.00 97.19 179 LEU A CA 1
ATOM 1486 C C . LEU A 1 179 ? 7.822 -0.618 -15.958 1.00 97.19 179 LEU A C 1
ATOM 1488 O O . LEU A 1 179 ? 7.416 0.240 -15.176 1.00 97.19 179 LEU A O 1
ATOM 1492 N N . ALA A 1 180 ? 9.127 -0.820 -16.155 1.00 96.00 180 ALA A N 1
ATOM 1493 C CA . ALA A 1 180 ? 10.157 -0.094 -15.408 1.00 96.00 180 ALA A CA 1
ATOM 1494 C C . ALA A 1 180 ? 10.138 1.421 -15.684 1.00 96.00 180 ALA A C 1
ATOM 1496 O O . ALA A 1 180 ? 10.346 2.215 -14.770 1.00 96.00 180 ALA A O 1
ATOM 1497 N N . MET A 1 181 ? 9.845 1.827 -16.925 1.00 97.31 181 MET A N 1
ATOM 1498 C CA . MET A 1 181 ? 9.731 3.240 -17.306 1.00 97.31 181 MET A CA 1
ATOM 1499 C C . MET A 1 181 ? 8.552 3.907 -16.587 1.00 97.31 181 MET A C 1
ATOM 1501 O O . MET A 1 181 ? 8.669 5.030 -16.101 1.00 97.31 181 MET A O 1
ATOM 1505 N N . HIS A 1 182 ? 7.426 3.201 -16.497 1.00 97.81 182 HIS A N 1
ATOM 1506 C CA . HIS A 1 182 ? 6.234 3.673 -15.802 1.00 97.81 182 HIS A CA 1
ATOM 1507 C C . HIS A 1 182 ? 6.446 3.772 -14.287 1.00 97.81 182 HIS A C 1
ATOM 1509 O O . HIS A 1 182 ? 6.092 4.784 -13.685 1.00 97.81 182 HIS A O 1
ATOM 1515 N N . ILE A 1 183 ? 7.085 2.772 -13.672 1.00 97.62 183 ILE A N 1
ATOM 1516 C CA . ILE A 1 183 ? 7.415 2.806 -12.239 1.00 97.62 183 ILE A CA 1
ATOM 1517 C C . ILE A 1 183 ? 8.355 3.975 -11.913 1.00 97.62 183 ILE A C 1
ATOM 1519 O O . ILE A 1 183 ? 8.143 4.668 -10.917 1.00 97.62 183 ILE A O 1
ATOM 1523 N N . ASP A 1 184 ? 9.355 4.243 -12.757 1.00 96.62 184 ASP A N 1
ATOM 1524 C CA . ASP A 1 184 ? 10.261 5.380 -12.562 1.00 96.62 184 ASP A CA 1
ATOM 1525 C C . ASP A 1 184 ? 9.515 6.724 -12.621 1.00 96.62 184 ASP A C 1
ATOM 1527 O O . ASP A 1 184 ? 9.716 7.588 -11.764 1.00 96.62 184 ASP A O 1
ATOM 1531 N N . ALA A 1 185 ? 8.569 6.870 -13.556 1.00 96.88 185 ALA A N 1
ATOM 1532 C CA . ALA A 1 185 ? 7.713 8.051 -13.632 1.00 96.88 185 ALA A CA 1
ATOM 1533 C C . ALA A 1 185 ? 6.874 8.241 -12.354 1.00 96.88 185 ALA A C 1
ATOM 1535 O O . ALA A 1 185 ? 6.807 9.353 -11.828 1.00 96.88 185 ALA A O 1
ATOM 1536 N N . ILE A 1 186 ? 6.294 7.166 -11.807 1.00 97.38 186 ILE A N 1
ATOM 1537 C CA . ILE A 1 186 ? 5.561 7.212 -10.530 1.00 97.38 186 ILE A CA 1
ATOM 1538 C C . ILE A 1 186 ? 6.494 7.659 -9.398 1.00 97.38 186 ILE A C 1
ATOM 1540 O O . ILE A 1 186 ? 6.163 8.577 -8.649 1.00 97.38 186 ILE A O 1
ATOM 1544 N N . PHE A 1 187 ? 7.688 7.072 -9.280 1.00 96.88 187 PHE A N 1
ATOM 1545 C CA . PHE A 1 187 ? 8.647 7.455 -8.237 1.00 96.88 187 PHE A CA 1
ATOM 1546 C C . PHE A 1 187 ? 9.097 8.909 -8.358 1.00 96.88 187 PHE A C 1
ATOM 1548 O O . PHE A 1 187 ? 9.269 9.588 -7.342 1.00 96.88 187 PHE A O 1
ATOM 1555 N N . GLN A 1 188 ? 9.262 9.411 -9.580 1.00 96.31 188 GLN A N 1
ATOM 1556 C CA . GLN A 1 188 ? 9.568 10.813 -9.812 1.00 96.31 188 GLN A CA 1
ATOM 1557 C C . GLN A 1 188 ? 8.429 11.720 -9.332 1.00 96.31 188 GLN A C 1
ATOM 1559 O O . GLN A 1 188 ? 8.697 12.731 -8.677 1.00 96.31 188 GLN A O 1
ATOM 1564 N N . VAL A 1 189 ? 7.175 11.362 -9.618 1.00 96.31 189 VAL A N 1
ATOM 1565 C CA . VAL A 1 189 ? 5.990 12.108 -9.168 1.00 96.31 189 VAL A CA 1
ATOM 1566 C C . VAL A 1 189 ? 5.892 12.121 -7.644 1.00 96.31 189 VAL A C 1
ATOM 1568 O O . VAL A 1 189 ? 5.775 13.201 -7.068 1.00 96.31 189 VAL A O 1
ATOM 1571 N N . LEU A 1 190 ? 6.052 10.967 -6.992 1.00 93.75 190 LEU A N 1
ATOM 1572 C CA . LEU A 1 190 ? 6.027 10.840 -5.527 1.00 93.75 190 LEU A CA 1
ATOM 1573 C C . LEU A 1 190 ? 7.160 11.618 -4.836 1.00 93.75 190 LEU A C 1
ATOM 1575 O O . LEU A 1 190 ? 7.060 11.974 -3.665 1.00 93.75 190 LEU A O 1
ATOM 1579 N N . ASN A 1 191 ? 8.252 11.899 -5.551 1.00 93.88 191 ASN A N 1
ATOM 1580 C CA . ASN A 1 191 ? 9.364 12.711 -5.056 1.00 93.88 191 ASN A CA 1
ATOM 1581 C C . ASN A 1 191 ? 9.257 14.198 -5.455 1.00 93.88 191 ASN A C 1
ATOM 1583 O O . ASN A 1 191 ? 10.130 15.001 -5.114 1.00 93.88 191 ASN A O 1
ATOM 1587 N N . THR A 1 192 ? 8.213 14.580 -6.198 1.00 95.00 192 THR A N 1
ATOM 1588 C CA . THR A 1 192 ? 8.012 15.938 -6.712 1.00 95.00 192 THR A CA 1
ATOM 1589 C C . THR A 1 192 ? 6.745 16.548 -6.105 1.00 95.00 192 THR A C 1
ATOM 1591 O O . THR A 1 192 ? 5.644 16.133 -6.477 1.00 95.00 192 THR A O 1
ATOM 1594 N N . PRO A 1 193 ? 6.872 17.571 -5.234 1.00 95.19 193 PRO A N 1
ATOM 1595 C CA . PRO A 1 193 ? 5.725 18.299 -4.689 1.00 95.19 193 PRO A CA 1
ATOM 1596 C C . PRO A 1 193 ? 4.784 18.794 -5.789 1.00 95.19 193 PRO A C 1
ATOM 1598 O O . PRO A 1 193 ? 5.266 19.219 -6.845 1.00 95.19 193 PRO A O 1
ATOM 1601 N N . GLU A 1 194 ? 3.473 18.770 -5.542 1.00 92.25 194 GLU A N 1
ATOM 1602 C CA . GLU A 1 194 ? 2.437 19.100 -6.532 1.00 92.25 194 GLU A CA 1
ATOM 1603 C C . GLU A 1 194 ? 2.707 20.420 -7.266 1.00 92.25 194 GLU A C 1
ATOM 1605 O O . GLU A 1 194 ? 2.639 20.488 -8.493 1.00 92.25 194 GLU A O 1
ATOM 1610 N N . GLU A 1 195 ? 3.115 21.461 -6.540 1.00 95.12 195 GLU A N 1
ATOM 1611 C CA . GLU A 1 195 ? 3.383 22.789 -7.088 1.00 95.12 195 GLU A CA 1
ATOM 1612 C C . GLU A 1 195 ? 4.616 22.858 -8.006 1.00 95.12 195 GLU A C 1
ATOM 1614 O O . GLU A 1 195 ? 4.790 23.830 -8.746 1.00 95.12 195 GLU A O 1
ATOM 1619 N N . LYS A 1 196 ? 5.480 21.837 -7.963 1.00 96.38 196 LYS A N 1
ATOM 1620 C CA . LYS A 1 196 ? 6.682 21.705 -8.802 1.00 96.38 196 LYS A CA 1
ATOM 1621 C C . LYS A 1 196 ? 6.488 20.745 -9.974 1.00 96.38 196 LYS A C 1
ATOM 1623 O O . LYS A 1 196 ? 7.407 20.603 -10.783 1.00 96.38 196 LYS A O 1
ATOM 1628 N N . ARG A 1 197 ? 5.327 20.093 -10.086 1.00 95.94 197 ARG A N 1
ATOM 1629 C CA . ARG A 1 197 ? 5.027 19.181 -11.195 1.00 95.94 197 ARG A CA 1
ATOM 1630 C C . ARG A 1 197 ? 4.859 19.953 -12.502 1.00 95.94 197 ARG A C 1
ATOM 1632 O O . ARG A 1 197 ? 4.477 21.126 -12.531 1.00 95.94 197 ARG A O 1
ATOM 1639 N N . LEU A 1 198 ? 5.168 19.287 -13.612 1.00 94.06 198 LEU A N 1
ATOM 1640 C CA . LEU A 1 198 ? 4.958 19.854 -14.941 1.00 94.06 198 LEU A CA 1
ATOM 1641 C C . LEU A 1 198 ? 3.463 20.091 -15.172 1.00 94.06 198 LEU A C 1
ATOM 1643 O O . LEU A 1 198 ? 2.636 19.236 -14.878 1.00 94.06 198 LEU A O 1
ATOM 1647 N N . LYS A 1 199 ? 3.111 21.238 -15.760 1.00 93.62 199 LYS A N 1
ATOM 1648 C CA . LYS A 1 199 ? 1.705 21.597 -16.029 1.00 93.62 199 LYS A CA 1
ATOM 1649 C C . LYS A 1 199 ? 1.017 20.684 -17.047 1.00 93.62 199 LYS A C 1
ATOM 1651 O O . LYS A 1 199 ? -0.199 20.710 -17.152 1.00 93.62 199 LYS A O 1
ATOM 1656 N N . ASN A 1 200 ? 1.802 19.949 -17.826 1.00 94.06 200 ASN A N 1
ATOM 1657 C CA . ASN A 1 200 ? 1.355 18.968 -18.808 1.00 94.06 200 ASN A CA 1
ATOM 1658 C C . ASN A 1 200 ? 1.679 17.530 -18.370 1.00 94.06 200 ASN A C 1
ATOM 1660 O O . ASN A 1 200 ? 1.811 16.664 -19.233 1.00 94.06 200 ASN A O 1
ATOM 1664 N N . LEU A 1 201 ? 1.891 17.295 -17.068 1.00 93.44 201 LEU A N 1
ATOM 1665 C CA . LEU A 1 201 ? 2.000 15.944 -16.527 1.00 93.44 201 LEU A CA 1
ATOM 1666 C C . LEU A 1 201 ? 0.730 15.159 -16.880 1.00 93.44 201 LEU A C 1
ATOM 1668 O O . LEU A 1 201 ? -0.366 15.716 -16.851 1.00 93.44 201 LEU A O 1
ATOM 1672 N N . ASP A 1 202 ? 0.901 13.886 -17.227 1.00 89.94 202 ASP A N 1
ATOM 1673 C CA . ASP A 1 202 ? -0.203 12.988 -17.560 1.00 89.94 202 ASP A CA 1
ATOM 1674 C C . ASP A 1 202 ? -1.243 12.960 -16.431 1.00 89.94 202 ASP A C 1
ATOM 1676 O O . ASP A 1 202 ? -0.885 12.827 -15.259 1.00 89.94 202 ASP A O 1
ATOM 1680 N N . GLU A 1 203 ? -2.525 13.079 -16.778 1.00 85.56 203 GLU A N 1
ATOM 1681 C CA . GLU A 1 203 ? -3.617 13.135 -15.802 1.00 85.56 203 GLU A CA 1
ATOM 1682 C C . GLU A 1 203 ? -3.641 11.895 -14.893 1.00 85.56 203 GLU A C 1
ATOM 1684 O O . GLU A 1 203 ? -3.902 12.023 -13.699 1.00 85.56 203 GLU A O 1
ATOM 1689 N N . ASN A 1 204 ? -3.269 10.714 -15.394 1.00 85.94 204 ASN A N 1
ATOM 1690 C CA . ASN A 1 204 ? -3.202 9.487 -14.595 1.00 85.94 204 ASN A CA 1
ATOM 1691 C C . ASN A 1 204 ? -2.056 9.530 -13.577 1.00 85.94 204 ASN A C 1
ATOM 1693 O O . ASN A 1 204 ? -2.182 9.009 -12.473 1.00 85.94 204 ASN A O 1
ATOM 1697 N N . LEU A 1 205 ? -0.957 10.215 -13.907 1.00 90.25 205 LEU A N 1
ATOM 1698 C CA . LEU A 1 205 ? 0.154 10.434 -12.981 1.00 90.25 205 LEU A CA 1
ATOM 1699 C C . LEU A 1 205 ? -0.142 11.534 -11.954 1.00 90.25 205 LEU A C 1
ATOM 1701 O O . LEU A 1 205 ? 0.367 11.474 -10.839 1.00 90.25 205 LEU A O 1
ATOM 1705 N N . THR A 1 206 ? -0.976 12.528 -12.280 1.00 88.31 206 THR A N 1
ATOM 1706 C CA . THR A 1 206 ? -1.327 13.604 -11.327 1.00 88.31 206 THR A CA 1
ATOM 1707 C C . THR A 1 206 ? -2.115 13.122 -10.112 1.00 88.31 206 THR A C 1
ATOM 1709 O O . THR A 1 206 ? -2.176 13.825 -9.109 1.00 88.31 206 THR A O 1
ATOM 1712 N N . GLN A 1 207 ? -2.709 11.936 -10.203 1.00 84.56 207 GLN A N 1
ATOM 1713 C CA . GLN A 1 207 ? -3.526 11.352 -9.150 1.00 84.56 207 GLN A CA 1
ATOM 1714 C C . GLN A 1 207 ? -2.704 10.727 -8.002 1.00 84.56 207 GLN A C 1
ATOM 1716 O O . GLN A 1 207 ? -3.277 10.407 -6.959 1.00 84.56 207 GLN A O 1
ATOM 1721 N N . PHE A 1 208 ? -1.387 10.554 -8.173 1.00 89.94 208 PHE A N 1
ATOM 1722 C CA . PHE A 1 208 ? -0.483 10.179 -7.082 1.00 89.94 208 PHE A CA 1
ATOM 1723 C C . PHE A 1 208 ? -0.178 11.403 -6.193 1.00 89.94 208 PHE A C 1
ATOM 1725 O O . PHE A 1 208 ? -0.018 12.503 -6.732 1.00 89.94 208 PHE A O 1
ATOM 1732 N N . PRO A 1 209 ? -0.098 11.246 -4.856 1.00 84.56 209 PRO A N 1
ATOM 1733 C CA . PRO A 1 209 ? 0.128 12.354 -3.921 1.00 84.56 209 PRO A CA 1
ATOM 1734 C C . PRO A 1 209 ? 1.535 12.948 -4.014 1.00 84.56 209 PRO A C 1
ATOM 1736 O O . PRO A 1 209 ? 2.433 12.311 -4.611 1.00 84.56 209 PRO A O 1
#

Organism: NCBI:txid2486253

Secondary structure (DSSP, 8-state):
-PPPHHHHHHHHHHHHHHHTT---SSSSHHHHHHHHHHHTT--HHHHGGG-S----TT-----------TTEEEEE-TTT--EEEEEGGGHHHHGGGGTTTTT-------TT-HHHHHHHHHHHHHHHHHHHTT--THHHHHHHHHHHHHHHHHHHTSSSTTHHHHHHHHHS-TT-TTHHHHHHHHHHHHTS-GGGS-TT--HHHHT--

InterPro domains:
  IPR046817 MmeI-like, N-terminal domain [PF20464] (11-75)
  IPR046817 MmeI-like, N-terminal domain [PF20464] (76-132)
  IPR046819 MmeI-like, helicase spacer domain [PF20465] (138-205)